Protein AF-A0A257T8E9-F1 (afdb_monomer_lite)

Radius of gyration: 30.23 Å; chains: 1; bounding box: 115×58×71 Å

pLDDT: mean 80.55, std 15.53, range [35.16, 98.25]

Secondary structure (DSSP, 8-state):
-----------PPPP------HHHHHHHHHHHHHHHHHHHHHHHHHHHHTSTT-EEEETTTEEEEES--HHHHHIIIIIS---EEEE--SS-PBPPPSSS--SS--S-BHHHHHHHTTPEEEE----S-SS-PPPPHHHHHHHHHHHH-GGGPSEEEEETTSSSHHHHHHHTT-TT------PPPPPSS--EEEEEEEEEE-TTS-EEEEEEEEEEEEEETTTEEEEEEEEEEEE---EEETTTTEEEET-EEEEEEEEEEEEEEETTEEEEEEEEEEEEEE-S-S---B-TTT-SBS--

Sequence (300 aa):
MTTVQTDISTTSRPTAAARWPRRRFIQRACLLAVAVAAAYAGWWAFWHHHAKRFQEVRKGVFYRVAQPSEIGFRYLIDDVGVKTVLSVQLYDFRLHRGLVSFGPPDGCRESEYVEQLGARPVQWPMGVEKSWPWLTPWQFEQFFRLMDDPDNWPVAVHCQGGRHRTGTLYGANALGGAIKYVANAPNLDDFGALGDFGVSSTDHAGTNDNADAMINIPLVPGKIAIRADGIQAFQSSFGQNTLLGTKDQGSARTLAGRIQVLAQINPDLSVNLTAFSQNIHGNGLNVDFRNIATGQPVFG

Foldseek 3Di:
DDDDDDDDDDDDDDDPDPDDPVVVVVVVVVVVVVVVVVVVVVVVLCCVAAFPPWDPPDQFAEIFTADGALVNLCCCCVVSVQQEEEEQAQDQAAHADDSDHDDHRDHDTPQVSNVVSNHHYHYDHFDPDPAAGAHDPVRLVVLCVCRVDSVNTPYYYYYNNSPHPVLNSVQVVPPVGDDDDDDDAAQQADWDKDKDKDWDADPPWGIKIKIKIKIKANPHRPFKIKIKIKMWIWDWADDADPPVRRPGAFTKIKIKMKMKMWGDPDPVDIDIDIDMDMDMDHHHDPDFDADPVPRHTPGD

Structure (mmCIF, N/CA/C/O backbone):
data_AF-A0A257T8E9-F1
#
_entry.id   AF-A0A257T8E9-F1
#
loop_
_atom_site.group_PDB
_atom_site.id
_atom_site.type_symbol
_atom_site.label_atom_id
_atom_site.label_alt_id
_atom_site.label_comp_id
_atom_site.label_asym_id
_atom_site.label_entity_id
_atom_site.label_seq_id
_atom_site.pdbx_PDB_ins_code
_atom_site.Cartn_x
_atom_site.Cartn_y
_atom_site.Cartn_z
_atom_site.occupancy
_atom_site.B_iso_or_equiv
_atom_site.auth_seq_id
_atom_site.auth_comp_id
_atom_site.auth_asym_id
_atom_site.auth_atom_id
_atom_site.pdbx_PDB_model_num
ATOM 1 N N . MET A 1 1 ? -76.368 39.850 -40.083 1.00 39.94 1 MET A N 1
ATOM 2 C CA . MET A 1 1 ? -75.043 39.234 -40.301 1.00 39.94 1 MET A CA 1
ATOM 3 C C . MET A 1 1 ? -74.133 39.761 -39.214 1.00 39.94 1 MET A C 1
ATOM 5 O O . MET A 1 1 ? -73.904 40.959 -39.148 1.00 39.94 1 MET A O 1
ATOM 9 N N . THR A 1 2 ? -73.775 38.873 -38.298 1.00 35.16 2 THR A N 1
ATOM 10 C CA . THR A 1 2 ? -73.215 39.156 -36.975 1.00 35.16 2 THR A CA 1
ATOM 11 C C . THR A 1 2 ? -71.772 38.671 -36.988 1.00 35.16 2 THR A C 1
ATOM 13 O O . THR A 1 2 ? -71.541 37.499 -37.277 1.00 35.16 2 THR A O 1
ATOM 16 N N . THR A 1 3 ? -70.810 39.551 -36.718 1.00 37.09 3 THR A N 1
ATOM 17 C CA . THR A 1 3 ? -69.388 39.187 -36.662 1.00 37.09 3 THR A CA 1
ATOM 18 C C . THR A 1 3 ? -69.003 38.954 -35.207 1.00 37.09 3 THR A C 1
ATOM 20 O O . THR A 1 3 ? -69.088 39.858 -34.380 1.00 37.09 3 THR A O 1
ATOM 23 N N . VAL A 1 4 ? -68.633 37.713 -34.903 1.00 37.78 4 VAL A N 1
ATOM 24 C CA . VAL A 1 4 ? -68.155 37.248 -33.598 1.00 37.78 4 VAL A CA 1
ATOM 25 C C . VAL A 1 4 ? -66.722 37.739 -33.398 1.00 37.78 4 VAL A C 1
ATOM 27 O O . VAL A 1 4 ? -65.858 37.455 -34.224 1.00 37.78 4 VAL A O 1
ATOM 30 N N . GLN A 1 5 ? -66.469 38.455 -32.303 1.00 39.97 5 GLN A N 1
ATOM 31 C CA . GLN A 1 5 ? -65.129 38.847 -31.871 1.00 39.97 5 GLN A CA 1
ATOM 32 C C . GLN A 1 5 ? -64.806 38.073 -30.589 1.00 39.97 5 GLN A C 1
ATOM 34 O O . GLN A 1 5 ? -65.513 38.173 -29.590 1.00 39.97 5 GLN A O 1
ATOM 39 N N . THR A 1 6 ? -63.793 37.217 -30.676 1.00 40.44 6 THR A N 1
ATOM 40 C CA . THR A 1 6 ? -63.346 36.294 -29.630 1.00 40.44 6 THR A CA 1
ATOM 41 C C . THR A 1 6 ? -62.556 37.010 -28.541 1.00 40.44 6 THR A C 1
ATOM 43 O O . THR A 1 6 ? -61.608 37.739 -28.832 1.00 40.44 6 THR A O 1
ATOM 46 N N . ASP A 1 7 ? -62.945 36.737 -27.301 1.00 42.16 7 ASP A N 1
ATOM 47 C CA . ASP A 1 7 ? -62.319 37.161 -26.052 1.00 42.16 7 ASP A CA 1
ATOM 48 C C . ASP A 1 7 ? -60.966 36.444 -25.861 1.00 42.16 7 ASP A C 1
ATOM 50 O O . ASP A 1 7 ? -60.894 35.217 -25.974 1.00 42.16 7 ASP A O 1
ATOM 54 N N . ILE A 1 8 ? -59.883 37.191 -25.611 1.00 43.47 8 ILE A N 1
ATOM 55 C CA . ILE A 1 8 ? -58.549 36.628 -25.341 1.00 43.47 8 ILE A CA 1
ATOM 56 C C . ILE A 1 8 ? -58.194 36.873 -23.876 1.00 43.47 8 ILE A C 1
ATOM 58 O O . ILE A 1 8 ? -57.972 37.993 -23.422 1.00 43.47 8 ILE A O 1
ATOM 62 N N . SER A 1 9 ? -58.115 35.748 -23.176 1.00 40.78 9 SER A N 1
ATOM 63 C CA . SER A 1 9 ? -57.717 35.540 -21.793 1.00 40.78 9 SER A CA 1
ATOM 64 C C . SER A 1 9 ? -56.412 36.228 -21.377 1.00 40.78 9 SER A C 1
ATOM 66 O O . SER A 1 9 ? -55.390 36.177 -22.062 1.00 40.78 9 SER A O 1
ATOM 68 N N . THR A 1 10 ? -56.456 36.751 -20.157 1.00 46.91 10 THR A N 1
ATOM 69 C CA . THR A 1 10 ? -55.373 37.195 -19.277 1.00 46.91 10 THR A CA 1
ATOM 70 C C . THR A 1 10 ? -54.155 36.257 -19.238 1.00 46.91 10 THR A C 1
ATOM 72 O O . THR A 1 10 ? -54.177 35.191 -18.628 1.00 46.91 10 THR A O 1
ATOM 75 N N . THR A 1 11 ? -53.024 36.696 -19.795 1.00 42.44 11 THR A N 1
ATOM 76 C CA . THR A 1 11 ? -51.709 36.077 -19.554 1.00 42.44 11 THR A CA 1
ATOM 77 C C . THR A 1 11 ? -51.055 36.656 -18.296 1.00 42.44 11 THR A C 1
ATOM 79 O O . THR A 1 11 ? -50.604 37.804 -18.284 1.00 42.44 11 THR A O 1
ATOM 82 N N . SER A 1 12 ? -50.970 35.850 -17.237 1.00 46.03 12 SER A N 1
ATOM 83 C CA . SER A 1 12 ? -50.146 36.100 -16.049 1.00 46.03 12 SER A CA 1
ATOM 84 C C . SER A 1 12 ? -48.650 36.082 -16.399 1.00 46.03 12 SER A C 1
ATOM 86 O O . SER A 1 12 ? -48.168 35.124 -17.004 1.00 46.03 12 SER A O 1
ATOM 88 N N . ARG A 1 13 ? -47.894 37.112 -15.991 1.00 43.28 13 ARG A N 1
ATOM 89 C CA . ARG A 1 13 ? -46.422 37.136 -16.103 1.00 43.28 13 ARG A CA 1
ATOM 90 C C . ARG A 1 13 ? -45.797 36.051 -15.208 1.00 43.28 13 ARG A C 1
ATOM 92 O O . ARG A 1 13 ? -46.221 35.932 -14.059 1.00 43.28 13 ARG A O 1
ATOM 99 N N . PRO A 1 14 ? -44.761 35.319 -15.659 1.00 45.84 14 PRO A N 1
ATOM 100 C CA . PRO A 1 14 ? -44.021 34.420 -14.784 1.00 45.84 14 PRO A CA 1
ATOM 101 C C . PRO A 1 14 ? -43.227 35.230 -13.749 1.00 45.84 14 PRO A C 1
ATOM 103 O O . PRO A 1 14 ? -42.561 36.217 -14.073 1.00 45.84 14 PRO A O 1
ATOM 106 N N . THR A 1 15 ? -43.316 34.818 -12.487 1.00 52.03 15 THR A N 1
ATOM 107 C CA . THR A 1 15 ? -42.538 35.351 -11.368 1.00 52.03 15 THR A CA 1
ATOM 108 C C . THR A 1 15 ? -41.047 35.097 -11.598 1.00 52.03 15 THR A C 1
ATOM 110 O O . THR A 1 15 ? -40.627 33.999 -11.958 1.00 52.03 15 THR A O 1
ATOM 113 N N . ALA A 1 16 ? -40.227 36.134 -11.413 1.00 50.47 16 ALA A N 1
ATOM 114 C CA . ALA A 1 16 ? -38.780 36.047 -11.562 1.00 50.47 16 ALA A CA 1
ATOM 115 C C . ALA A 1 16 ? -38.210 35.003 -10.586 1.00 50.47 16 ALA A C 1
ATOM 117 O O . ALA A 1 16 ? -38.272 35.184 -9.370 1.00 50.47 16 ALA A O 1
ATOM 118 N N . ALA A 1 17 ? -37.647 33.916 -11.121 1.00 54.88 17 ALA A N 1
ATOM 119 C CA . ALA A 1 17 ? -36.934 32.917 -10.337 1.00 54.88 17 ALA A CA 1
ATOM 120 C C . ALA A 1 17 ? -35.826 33.602 -9.519 1.00 54.88 17 ALA A C 1
ATOM 122 O O . ALA A 1 17 ? -34.974 34.309 -10.069 1.00 54.88 17 ALA A O 1
ATOM 123 N N . ALA A 1 18 ? -35.858 33.416 -8.198 1.00 54.72 18 ALA A N 1
ATOM 124 C CA . ALA A 1 18 ? -34.904 33.999 -7.268 1.00 54.72 18 ALA A CA 1
ATOM 125 C C . ALA A 1 18 ? -33.472 33.591 -7.653 1.00 54.72 18 ALA A C 1
ATOM 127 O O . ALA A 1 18 ? -33.045 32.457 -7.439 1.00 54.72 18 ALA A O 1
ATOM 128 N N . ARG A 1 19 ? -32.715 34.526 -8.239 1.00 56.94 19 ARG A N 1
ATOM 129 C CA . ARG A 1 19 ? -31.290 34.352 -8.535 1.00 56.94 19 ARG A CA 1
ATOM 130 C C . ARG A 1 19 ? -30.543 34.128 -7.220 1.00 56.94 19 ARG A C 1
ATOM 132 O O . ARG A 1 19 ? -30.292 35.074 -6.476 1.00 56.94 19 ARG A O 1
ATOM 139 N N . TRP A 1 20 ? -30.168 32.881 -6.939 1.00 56.53 20 TRP A N 1
ATOM 140 C CA . TRP A 1 20 ? -29.260 32.560 -5.841 1.00 56.53 20 TRP A CA 1
ATOM 141 C C . TRP A 1 20 ? -27.985 33.414 -5.948 1.00 56.53 20 TRP A C 1
ATOM 143 O O . TRP A 1 20 ? -27.393 33.498 -7.030 1.00 56.53 20 TRP A O 1
ATOM 153 N N . PRO A 1 21 ? -27.536 34.067 -4.858 1.00 61.22 21 PRO A N 1
ATOM 154 C CA . PRO A 1 21 ? -26.392 34.964 -4.906 1.00 61.22 21 PRO A CA 1
ATOM 155 C C . PRO A 1 21 ? -25.109 34.144 -5.090 1.00 61.22 21 PRO A C 1
ATOM 157 O O . PRO A 1 21 ? -24.472 33.732 -4.119 1.00 61.22 21 PRO A O 1
ATOM 160 N N . ARG A 1 22 ? -24.717 33.931 -6.356 1.00 68.31 22 ARG A N 1
ATOM 161 C CA . ARG A 1 22 ? -23.520 33.188 -6.807 1.00 68.31 22 ARG A CA 1
ATOM 162 C C . ARG A 1 22 ? -22.265 33.492 -5.981 1.00 68.31 22 ARG A C 1
ATOM 164 O O . ARG A 1 22 ? -21.483 32.593 -5.706 1.00 68.31 22 ARG A O 1
ATOM 171 N N . ARG A 1 23 ? -22.104 34.735 -5.515 1.00 72.31 23 ARG A N 1
ATOM 172 C CA . ARG A 1 23 ? -20.967 35.173 -4.690 1.00 72.31 23 ARG A CA 1
ATOM 173 C C . ARG A 1 23 ? -20.892 34.475 -3.325 1.00 72.31 23 ARG A C 1
ATOM 175 O O . ARG A 1 23 ? -19.805 34.087 -2.917 1.00 72.31 23 ARG A O 1
ATOM 182 N N . ARG A 1 24 ? -22.027 34.264 -2.644 1.00 76.81 24 ARG A N 1
ATOM 183 C CA . ARG A 1 24 ? -22.070 33.557 -1.347 1.00 76.81 24 ARG A CA 1
ATOM 184 C C . ARG A 1 24 ? -21.818 32.059 -1.513 1.00 76.81 24 ARG A C 1
ATOM 186 O O . ARG A 1 24 ? -21.196 31.451 -0.651 1.00 76.81 24 ARG A O 1
ATOM 193 N N . PHE A 1 25 ? -22.273 31.482 -2.626 1.00 78.56 25 PHE A N 1
ATOM 194 C CA . PHE A 1 25 ? -22.000 30.087 -2.969 1.00 78.56 25 PHE A CA 1
ATOM 195 C C . PHE A 1 25 ? -20.509 29.859 -3.250 1.00 78.56 25 PHE A C 1
ATOM 197 O O . PHE A 1 25 ? -19.913 28.977 -2.645 1.00 78.56 25 PHE A O 1
ATOM 204 N N . ILE A 1 26 ? -19.886 30.714 -4.071 1.00 82.69 26 ILE A N 1
ATOM 205 C CA . ILE A 1 26 ? -18.444 30.648 -4.366 1.00 82.69 26 ILE A CA 1
ATOM 206 C C . ILE A 1 26 ? -17.617 30.816 -3.085 1.00 82.69 26 ILE A C 1
ATOM 208 O O . ILE A 1 26 ? -16.707 30.036 -2.844 1.00 82.69 26 ILE A O 1
ATOM 212 N N . GLN A 1 27 ? -17.963 31.774 -2.218 1.00 83.19 27 GLN A N 1
ATOM 213 C CA . GLN A 1 27 ? -17.272 31.957 -0.935 1.00 83.19 27 GLN A CA 1
ATOM 214 C C . GLN A 1 27 ? -17.358 30.715 -0.040 1.00 83.19 27 GLN A C 1
ATOM 216 O O . GLN A 1 27 ? -16.347 30.292 0.513 1.00 83.19 27 GLN A O 1
ATOM 221 N N . ARG A 1 28 ? -18.543 30.102 0.081 1.00 87.12 28 ARG A N 1
ATOM 222 C CA . ARG A 1 28 ? -18.728 28.868 0.861 1.00 87.12 28 ARG A CA 1
ATOM 223 C C . ARG A 1 28 ? -17.978 27.683 0.253 1.00 87.12 28 ARG A C 1
ATOM 225 O O . ARG A 1 28 ? -17.375 26.922 0.998 1.00 87.12 28 ARG A O 1
ATOM 232 N N . ALA A 1 29 ? -17.969 27.558 -1.073 1.00 86.88 29 ALA A N 1
ATOM 233 C CA . ALA A 1 29 ? -17.218 26.521 -1.776 1.00 86.88 29 ALA A CA 1
ATOM 234 C C . ALA A 1 29 ? -15.701 26.682 -1.578 1.00 86.88 29 ALA A C 1
ATOM 236 O O . ALA A 1 29 ? -15.023 25.703 -1.284 1.00 86.88 29 ALA A O 1
ATOM 237 N N . CYS A 1 30 ? -15.175 27.910 -1.646 1.00 90.31 30 CYS A N 1
ATOM 238 C CA . CYS A 1 30 ? -13.767 28.183 -1.351 1.00 90.31 30 CYS A CA 1
ATOM 239 C C . CYS A 1 30 ? -13.414 27.867 0.108 1.00 90.31 30 CYS A C 1
ATOM 241 O O . CYS A 1 30 ? -12.383 27.253 0.360 1.00 90.31 30 CYS A O 1
ATOM 243 N N . LEU A 1 31 ? -14.266 28.243 1.068 1.00 92.44 31 LEU A N 1
ATOM 244 C CA . LEU A 1 31 ? -14.047 27.920 2.483 1.00 92.44 31 LEU A CA 1
ATOM 245 C C . LEU A 1 31 ? -14.050 26.407 2.729 1.00 92.44 31 LEU A C 1
ATOM 247 O O . LEU A 1 31 ? -13.192 25.910 3.455 1.00 92.44 31 LEU A O 1
ATOM 251 N N . LEU A 1 32 ? -14.965 25.672 2.092 1.00 92.31 32 LEU A N 1
ATOM 252 C CA . LEU A 1 32 ? -14.995 24.213 2.161 1.00 92.31 32 LEU A CA 1
ATOM 253 C C . LEU A 1 32 ? -13.730 23.599 1.547 1.00 92.31 32 LEU A C 1
ATOM 255 O O . LEU A 1 32 ? -13.127 22.725 2.159 1.00 92.31 32 LEU A O 1
ATOM 259 N N . ALA A 1 33 ? -13.290 24.083 0.383 1.00 91.12 33 ALA A N 1
ATOM 260 C CA . ALA A 1 33 ? -12.068 23.608 -0.261 1.00 91.12 33 ALA A CA 1
ATOM 261 C C . ALA A 1 33 ? -10.825 23.845 0.614 1.00 91.12 33 ALA A C 1
ATOM 263 O O . ALA A 1 33 ? -9.996 22.949 0.753 1.00 91.12 33 ALA A O 1
ATOM 264 N N . VAL A 1 34 ? -10.723 25.012 1.260 1.00 93.38 34 VAL A N 1
ATOM 265 C CA . VAL A 1 34 ? -9.642 25.316 2.213 1.00 93.38 34 VAL A CA 1
ATOM 266 C C . VAL A 1 34 ? -9.712 24.404 3.438 1.00 93.38 34 VAL A C 1
ATOM 268 O O . VAL A 1 34 ? -8.682 23.886 3.859 1.00 93.38 34 VAL A O 1
ATOM 271 N N . ALA A 1 35 ? -10.903 24.160 3.990 1.00 92.31 35 ALA A N 1
ATOM 272 C CA . ALA A 1 35 ? -11.075 23.260 5.129 1.00 92.31 35 ALA A CA 1
ATOM 273 C C . ALA A 1 35 ? -10.679 21.813 4.786 1.00 92.31 35 ALA A C 1
ATOM 275 O O . ALA A 1 35 ? -9.964 21.175 5.555 1.00 92.31 35 ALA A O 1
ATOM 276 N N . VAL A 1 36 ? -11.079 21.316 3.611 1.00 92.69 36 VAL A N 1
ATOM 277 C CA . VAL A 1 36 ? -10.693 19.985 3.114 1.00 92.69 36 VAL A CA 1
ATOM 278 C C . VAL A 1 36 ? -9.185 19.906 2.884 1.00 92.69 36 VAL A C 1
ATOM 280 O O . VAL A 1 36 ? -8.556 18.941 3.310 1.00 92.69 36 VAL A O 1
ATOM 283 N N . ALA A 1 37 ? -8.582 20.928 2.272 1.00 90.81 37 ALA A N 1
ATOM 284 C CA . ALA A 1 37 ? -7.138 20.980 2.060 1.00 90.81 37 ALA A CA 1
ATOM 285 C C . ALA A 1 37 ? -6.363 21.011 3.388 1.00 90.81 37 ALA A C 1
ATOM 287 O O . ALA A 1 37 ? -5.368 20.305 3.527 1.00 90.81 37 ALA A O 1
ATOM 288 N N . ALA A 1 38 ? -6.835 21.772 4.379 1.00 90.44 38 ALA A N 1
ATOM 289 C CA . ALA A 1 38 ? -6.237 21.823 5.711 1.00 90.44 38 ALA A CA 1
ATOM 290 C C . ALA A 1 38 ? -6.370 20.483 6.453 1.00 90.44 38 ALA A C 1
ATOM 292 O O . ALA A 1 38 ? -5.399 20.015 7.046 1.00 90.44 38 ALA A O 1
ATOM 293 N N . ALA A 1 39 ? -7.535 19.831 6.375 1.00 90.06 39 ALA A N 1
ATOM 294 C CA . ALA A 1 39 ? -7.750 18.505 6.949 1.00 90.06 39 ALA A CA 1
ATOM 295 C C . ALA A 1 39 ? -6.845 17.453 6.291 1.00 90.06 39 ALA A C 1
ATOM 297 O O . ALA A 1 39 ? -6.197 16.674 6.988 1.00 90.06 39 ALA A O 1
ATOM 298 N N . TYR A 1 40 ? -6.736 17.474 4.960 1.00 89.56 40 TYR A N 1
ATOM 299 C CA . TYR A 1 40 ? -5.832 16.597 4.221 1.00 89.56 40 TYR A CA 1
ATOM 300 C C . TYR A 1 40 ? -4.364 16.866 4.568 1.00 89.56 40 TYR A C 1
ATOM 302 O O . TYR A 1 40 ? -3.607 15.922 4.768 1.00 89.56 40 TYR A O 1
ATOM 310 N N . ALA A 1 41 ? -3.959 18.132 4.703 1.00 87.31 41 ALA A N 1
ATOM 311 C CA . ALA A 1 41 ? -2.605 18.497 5.109 1.00 87.31 41 ALA A CA 1
ATOM 312 C C . ALA A 1 41 ? -2.286 18.026 6.536 1.00 87.31 41 ALA A C 1
ATOM 314 O O . ALA A 1 41 ? -1.200 17.501 6.767 1.00 87.31 41 ALA A O 1
ATOM 315 N N . GLY A 1 42 ? -3.229 18.155 7.475 1.00 85.56 42 GLY A N 1
ATOM 316 C CA . GLY A 1 42 ? -3.089 17.646 8.842 1.00 85.56 42 GLY A CA 1
ATOM 317 C C . GLY A 1 42 ? -2.991 16.120 8.887 1.00 85.56 42 GLY A C 1
ATOM 318 O O . GLY A 1 42 ? -2.080 15.578 9.511 1.00 85.56 42 GLY A O 1
ATOM 319 N N . TRP A 1 43 ? -3.870 15.429 8.155 1.00 87.88 43 TRP A N 1
ATOM 320 C CA . TRP A 1 43 ? -3.820 13.976 7.979 1.00 87.88 43 TRP A CA 1
ATOM 321 C C . TRP A 1 43 ? -2.474 13.544 7.385 1.00 87.88 43 TRP A C 1
ATOM 323 O O . TRP A 1 43 ? -1.779 12.701 7.947 1.00 87.88 43 TRP A O 1
ATOM 333 N N . TRP A 1 44 ? -2.050 14.179 6.293 1.00 86.75 44 TRP A N 1
ATOM 334 C CA . TRP A 1 44 ? -0.777 13.901 5.637 1.00 86.75 44 TRP A CA 1
ATOM 335 C C . TRP A 1 44 ? 0.414 14.148 6.569 1.00 86.75 44 TRP A C 1
ATOM 337 O O . TRP A 1 44 ? 1.304 13.303 6.658 1.00 86.75 44 TRP A O 1
ATOM 347 N N . ALA A 1 45 ? 0.421 15.262 7.305 1.00 83.81 45 ALA A N 1
ATOM 348 C CA . ALA A 1 45 ? 1.479 15.595 8.252 1.00 83.81 45 ALA A CA 1
ATOM 349 C C . ALA A 1 45 ? 1.586 14.533 9.350 1.00 83.81 45 ALA A C 1
ATOM 351 O O . ALA A 1 45 ? 2.687 14.040 9.603 1.00 83.81 45 ALA A O 1
ATOM 352 N N . PHE A 1 46 ? 0.452 14.108 9.916 1.00 85.50 46 PHE A N 1
ATOM 353 C CA . PHE A 1 46 ? 0.401 13.049 10.920 1.00 85.50 46 PHE A CA 1
ATOM 354 C C . PHE A 1 46 ? 1.008 11.740 10.409 1.00 85.50 46 PHE A C 1
ATOM 356 O O . PHE A 1 46 ? 1.938 11.203 11.016 1.00 85.50 46 PHE A O 1
ATOM 363 N N . TRP A 1 47 ? 0.557 11.249 9.253 1.00 83.88 47 TRP A N 1
ATOM 364 C CA . TRP A 1 47 ? 1.086 10.005 8.688 1.00 83.88 47 TRP A CA 1
ATOM 365 C C . TRP A 1 47 ? 2.529 10.129 8.221 1.00 83.88 47 TRP A C 1
ATOM 367 O O . TRP A 1 47 ? 3.230 9.127 8.146 1.00 83.88 47 TRP A O 1
ATOM 377 N N . HIS A 1 48 ? 3.006 11.330 7.901 1.00 82.19 48 HIS A N 1
ATOM 378 C CA . HIS A 1 48 ? 4.384 11.522 7.471 1.00 82.19 48 HIS A CA 1
ATOM 379 C C . HIS A 1 48 ? 5.366 11.679 8.644 1.00 82.19 48 HIS A C 1
ATOM 381 O O . HIS A 1 48 ? 6.519 11.257 8.514 1.00 82.19 48 HIS A O 1
ATOM 387 N N . HIS A 1 49 ? 4.917 12.253 9.767 1.00 80.56 49 HIS A N 1
ATOM 388 C CA . HIS A 1 49 ? 5.770 12.635 10.902 1.00 80.56 49 HIS A CA 1
ATOM 389 C C . HIS A 1 49 ? 5.592 11.737 12.131 1.00 80.56 49 HIS A C 1
ATOM 391 O O . HIS A 1 49 ? 6.579 11.438 12.795 1.00 80.56 49 HIS A O 1
ATOM 397 N N . HIS A 1 50 ? 4.372 11.278 12.422 1.00 83.62 50 HIS A N 1
ATOM 398 C CA . HIS A 1 50 ? 4.057 10.555 13.659 1.00 83.62 50 HIS A CA 1
ATOM 399 C C . HIS A 1 50 ? 3.900 9.047 13.450 1.00 83.62 50 HIS A C 1
ATOM 401 O O . HIS A 1 50 ? 4.425 8.269 14.240 1.00 83.62 50 HIS A O 1
ATOM 407 N N . ALA A 1 51 ? 3.240 8.627 12.367 1.00 83.06 51 ALA A N 1
ATOM 408 C CA . ALA A 1 51 ? 2.974 7.218 12.055 1.00 83.06 51 ALA A CA 1
ATOM 409 C C . ALA A 1 51 ? 3.485 6.839 10.654 1.00 83.06 51 ALA A C 1
ATOM 411 O O . ALA A 1 51 ? 2.767 6.308 9.800 1.00 83.06 51 ALA A O 1
ATOM 412 N N . LYS A 1 52 ? 4.761 7.145 10.393 1.00 83.56 52 LYS A N 1
ATOM 413 C CA . LYS A 1 52 ? 5.364 6.985 9.067 1.00 83.56 52 LYS A CA 1
ATOM 414 C C . LYS A 1 52 ? 5.299 5.542 8.585 1.00 83.56 52 LYS A C 1
ATOM 416 O O . LYS A 1 52 ? 5.814 4.639 9.230 1.00 83.56 52 LYS A O 1
ATOM 421 N N . ARG A 1 53 ? 4.728 5.334 7.393 1.00 83.00 53 ARG A N 1
ATOM 422 C CA . ARG A 1 53 ? 4.594 4.007 6.750 1.00 83.00 53 ARG A CA 1
ATOM 423 C C . ARG A 1 53 ? 3.864 2.989 7.630 1.00 83.00 53 ARG A C 1
ATOM 425 O O . ARG A 1 53 ? 4.214 1.811 7.608 1.00 83.00 53 ARG A O 1
ATOM 432 N N . PHE A 1 54 ? 2.872 3.444 8.385 1.00 87.19 54 PHE A N 1
ATOM 433 C CA . PHE A 1 54 ? 1.951 2.541 9.049 1.00 87.19 54 PHE A CA 1
ATOM 434 C C . PHE A 1 54 ? 1.247 1.651 8.016 1.00 87.19 54 PHE A C 1
ATOM 436 O O . PHE A 1 54 ? 0.717 2.133 7.015 1.00 87.19 54 PHE A O 1
ATOM 443 N N . GLN A 1 55 ? 1.304 0.344 8.233 1.00 83.62 55 GLN A N 1
ATOM 444 C CA . GLN A 1 55 ? 0.720 -0.672 7.376 1.00 83.62 55 GLN A CA 1
ATOM 445 C C . GLN A 1 55 ? 0.054 -1.733 8.240 1.00 83.62 55 GLN A C 1
ATOM 447 O O . GLN A 1 55 ? 0.690 -2.378 9.076 1.00 83.62 55 GLN A O 1
ATOM 452 N N . GLU A 1 56 ? -1.223 -1.958 7.973 1.00 84.38 56 GLU A N 1
ATOM 453 C CA . GLU A 1 56 ? -1.964 -3.084 8.510 1.00 84.38 56 GLU A CA 1
ATOM 454 C C . GLU A 1 56 ? -1.623 -4.338 7.699 1.00 84.38 56 GLU A C 1
ATOM 456 O O . GLU A 1 56 ? -1.922 -4.450 6.505 1.00 84.38 56 GLU A O 1
ATOM 461 N N . VAL A 1 57 ? -0.928 -5.288 8.330 1.00 78.94 57 VAL A N 1
ATOM 462 C CA . VAL A 1 57 ? -0.630 -6.563 7.677 1.00 78.94 57 VAL A CA 1
ATOM 463 C C . VAL A 1 57 ? -1.838 -7.481 7.782 1.00 78.94 57 VAL A C 1
ATOM 465 O O . VAL A 1 57 ? -2.253 -8.028 6.758 1.00 78.94 57 VAL A O 1
ATOM 468 N N . ARG A 1 58 ? -2.389 -7.594 8.997 1.00 79.44 58 ARG A N 1
ATOM 469 C CA . ARG A 1 58 ? -3.642 -8.278 9.323 1.00 79.44 58 ARG A CA 1
ATOM 470 C C . ARG A 1 58 ? -4.336 -7.521 10.455 1.00 79.44 58 ARG A C 1
ATOM 472 O O . ARG A 1 58 ? -3.754 -7.396 11.537 1.00 79.44 58 ARG A O 1
ATOM 479 N N . LYS A 1 59 ? -5.565 -7.058 10.208 1.00 83.62 59 LYS A N 1
ATOM 480 C CA . LYS A 1 59 ? -6.381 -6.329 11.187 1.00 83.62 59 LYS A CA 1
ATOM 481 C C . LYS A 1 59 ? -6.428 -7.047 12.527 1.00 83.62 59 LYS A C 1
ATOM 483 O O . LYS A 1 59 ? -6.697 -8.245 12.563 1.00 83.62 59 LYS A O 1
ATOM 488 N N . GLY A 1 60 ? -6.158 -6.319 13.608 1.00 85.00 60 GLY A N 1
ATOM 489 C CA . GLY A 1 60 ? -6.224 -6.838 14.977 1.00 85.00 60 GLY A CA 1
ATOM 490 C C . GLY A 1 60 ? -5.141 -7.856 15.348 1.00 85.00 60 GLY A C 1
ATOM 491 O O . GLY A 1 60 ? -5.179 -8.388 16.449 1.00 85.00 60 GLY A O 1
ATOM 492 N N . VAL A 1 61 ? -4.176 -8.130 14.463 1.00 85.75 61 VAL A N 1
ATOM 493 C CA . VAL A 1 61 ? -3.130 -9.136 14.706 1.00 85.75 61 VAL A CA 1
ATOM 494 C C . VAL A 1 61 ? -1.743 -8.542 14.532 1.00 85.75 61 VAL A C 1
ATOM 496 O O . VAL A 1 61 ? -0.928 -8.614 15.448 1.00 85.75 61 VAL A O 1
ATOM 499 N N . PHE A 1 62 ? -1.460 -7.948 13.370 1.00 87.31 62 PHE A N 1
ATOM 500 C CA . PHE A 1 62 ? -0.098 -7.563 13.013 1.00 87.31 62 PHE A CA 1
ATOM 501 C C . PHE A 1 62 ? -0.044 -6.255 12.226 1.00 87.31 62 PHE A C 1
ATOM 503 O O . PHE A 1 62 ? -0.647 -6.122 11.154 1.00 87.31 62 PHE A O 1
ATOM 510 N N . TYR A 1 63 ? 0.751 -5.319 12.737 1.00 89.81 63 TYR A N 1
ATOM 511 C CA . TYR A 1 63 ? 0.975 -3.996 12.171 1.00 89.81 63 TYR A CA 1
ATOM 512 C C . TYR A 1 63 ? 2.466 -3.732 11.963 1.00 89.81 63 TYR A C 1
ATOM 514 O O . TYR A 1 63 ? 3.334 -4.268 12.654 1.00 89.81 63 TYR A O 1
ATOM 522 N N . ARG A 1 64 ? 2.774 -2.871 10.996 1.00 89.69 64 ARG A N 1
ATOM 523 C CA . ARG A 1 64 ? 4.134 -2.421 10.695 1.00 89.69 64 ARG A CA 1
ATOM 524 C C . ARG A 1 64 ? 4.174 -0.912 10.624 1.00 89.69 64 ARG A C 1
ATOM 526 O O . ARG A 1 64 ? 3.261 -0.305 10.080 1.00 89.69 64 ARG A O 1
ATOM 533 N N . VAL A 1 65 ? 5.248 -0.309 11.111 1.00 88.44 65 VAL A N 1
ATOM 534 C CA . VAL A 1 65 ? 5.423 1.146 11.065 1.00 88.44 65 VAL A CA 1
ATOM 535 C C . VAL A 1 65 ? 6.914 1.496 11.037 1.00 88.44 65 VAL A C 1
ATOM 537 O O . VAL A 1 65 ? 7.771 0.674 11.364 1.00 88.44 65 VAL A O 1
ATOM 540 N N . ALA A 1 66 ? 7.272 2.680 10.546 1.00 86.75 66 ALA A N 1
ATOM 541 C CA . ALA A 1 66 ? 8.593 3.257 10.799 1.00 86.75 66 ALA A CA 1
ATOM 542 C C . ALA A 1 66 ? 8.652 3.807 12.231 1.00 86.75 66 ALA A C 1
ATOM 544 O O . ALA A 1 66 ? 7.670 3.688 12.948 1.00 86.75 66 ALA A O 1
ATOM 545 N N . GLN A 1 67 ? 9.776 4.397 12.651 1.00 88.06 67 GLN A N 1
ATOM 546 C CA . GLN A 1 67 ? 9.917 4.935 14.007 1.00 88.06 67 GLN A CA 1
ATOM 547 C C . GLN A 1 67 ? 8.757 5.887 14.343 1.00 88.06 67 GLN A C 1
ATOM 549 O O . GLN A 1 67 ? 8.687 6.959 13.731 1.00 88.06 67 GLN A O 1
ATOM 554 N N . PRO A 1 68 ? 7.854 5.512 15.267 1.00 88.31 68 PRO A N 1
ATOM 555 C CA . PRO A 1 68 ? 6.784 6.396 15.689 1.00 88.31 68 PRO A CA 1
ATOM 556 C C . PRO A 1 68 ? 7.336 7.495 16.597 1.00 88.31 68 PRO A C 1
ATOM 558 O O . PRO A 1 68 ? 8.324 7.302 17.308 1.00 88.31 68 PRO A O 1
ATOM 561 N N . SER A 1 69 ? 6.693 8.658 16.585 1.00 88.31 69 SER A N 1
ATOM 562 C CA . SER A 1 69 ? 6.885 9.651 17.647 1.00 88.31 69 SER A CA 1
ATOM 563 C C . SER A 1 69 ? 6.051 9.273 18.878 1.00 88.31 69 SER A C 1
ATOM 565 O O . SER A 1 69 ? 5.229 8.364 18.805 1.00 88.31 69 SER A O 1
ATOM 567 N N . GLU A 1 70 ? 6.154 10.032 19.973 1.00 87.31 70 GLU A N 1
ATOM 568 C CA . GLU A 1 70 ? 5.276 9.866 21.148 1.00 87.31 70 GLU A CA 1
ATOM 569 C C . GLU A 1 70 ? 3.783 9.840 20.753 1.00 87.31 70 GLU A C 1
ATOM 571 O O . GLU A 1 70 ? 3.045 8.918 21.087 1.00 87.31 70 GLU A O 1
ATOM 576 N N . ILE A 1 71 ? 3.351 10.796 19.922 1.00 87.06 71 ILE A N 1
ATOM 577 C CA . ILE A 1 71 ? 1.980 10.840 19.380 1.00 87.06 71 ILE A CA 1
ATOM 578 C C . ILE A 1 71 ? 1.642 9.582 18.559 1.00 87.06 71 ILE A C 1
ATOM 580 O O . ILE A 1 71 ? 0.533 9.062 18.650 1.00 87.06 71 ILE A O 1
ATOM 584 N N . GLY A 1 72 ? 2.592 9.079 17.767 1.00 87.00 72 GLY A N 1
ATOM 585 C CA . GLY A 1 72 ? 2.407 7.865 16.978 1.00 87.00 72 GLY A CA 1
ATOM 586 C C . GLY A 1 72 ? 2.230 6.624 17.851 1.00 87.00 72 GLY A C 1
ATOM 587 O O . GLY A 1 72 ? 1.355 5.814 17.567 1.00 87.00 72 GLY A O 1
ATOM 588 N N . PHE A 1 73 ? 3.006 6.489 18.929 1.00 90.81 73 PHE A N 1
ATOM 589 C CA . PHE A 1 73 ? 2.850 5.387 19.883 1.00 90.81 73 PHE A CA 1
ATOM 590 C C . PHE A 1 73 ? 1.513 5.436 20.615 1.00 90.81 73 PHE A C 1
ATOM 592 O O . PHE A 1 73 ? 0.863 4.401 20.724 1.00 90.81 73 PHE A O 1
ATOM 599 N N . ARG A 1 74 ? 1.059 6.626 21.027 1.00 89.94 74 ARG A N 1
ATOM 600 C CA . ARG A 1 74 ? -0.287 6.797 21.592 1.00 89.94 74 ARG A CA 1
ATOM 601 C C . ARG A 1 74 ? -1.367 6.343 20.625 1.00 89.94 74 ARG A C 1
ATOM 603 O O . ARG A 1 74 ? -2.187 5.522 20.994 1.00 89.94 74 ARG A O 1
ATOM 610 N N . TYR A 1 75 ? -1.309 6.782 19.370 1.00 90.38 75 TYR A N 1
ATOM 611 C CA . TYR A 1 75 ? -2.256 6.324 18.351 1.00 90.38 75 TYR A CA 1
ATOM 612 C C . TYR A 1 75 ? -2.231 4.794 18.176 1.00 90.38 75 TYR A C 1
ATOM 614 O O . TYR A 1 75 ? -3.269 4.146 18.085 1.00 90.38 75 TYR A O 1
ATOM 622 N N . LEU A 1 76 ? -1.045 4.180 18.154 1.00 90.69 76 LEU A N 1
ATOM 623 C CA . LEU A 1 76 ? -0.928 2.727 18.009 1.00 90.69 76 LEU A CA 1
ATOM 624 C C . LEU A 1 76 ? -1.522 1.965 19.201 1.00 90.69 76 LEU A C 1
ATOM 626 O O . LEU A 1 76 ? -2.166 0.939 19.004 1.00 90.69 76 LEU A O 1
ATOM 630 N N . ILE A 1 77 ? -1.296 2.434 20.423 1.00 93.31 77 ILE A N 1
ATOM 631 C CA . ILE A 1 77 ? -1.678 1.707 21.637 1.00 93.31 77 ILE A CA 1
ATOM 632 C C . ILE A 1 77 ? -3.120 2.039 22.036 1.00 93.31 77 ILE A C 1
ATOM 634 O O . ILE A 1 77 ? -3.918 1.123 22.211 1.00 93.31 77 ILE A O 1
ATOM 638 N N . ASP A 1 78 ? -3.477 3.322 22.080 1.00 92.06 78 ASP A N 1
ATOM 639 C CA . ASP A 1 78 ? -4.787 3.796 22.535 1.00 92.06 78 ASP A CA 1
ATOM 640 C C . ASP A 1 78 ? -5.871 3.619 21.453 1.00 92.06 78 ASP A C 1
ATOM 642 O O . ASP A 1 78 ? -6.958 3.126 21.750 1.00 92.06 78 ASP A O 1
ATOM 646 N N . ASP A 1 79 ? -5.586 3.989 20.193 1.00 89.19 79 ASP A N 1
ATOM 647 C CA . ASP A 1 79 ? -6.601 4.002 19.121 1.00 89.19 79 ASP A CA 1
ATOM 648 C C . ASP A 1 79 ? -6.628 2.696 18.312 1.00 89.19 79 ASP A C 1
ATOM 650 O O . ASP A 1 79 ? -7.695 2.188 17.961 1.00 89.19 79 ASP A O 1
ATOM 654 N N . VAL A 1 80 ? -5.456 2.136 17.988 1.00 90.19 80 VAL A N 1
ATOM 655 C CA . VAL A 1 80 ? -5.351 0.867 17.239 1.00 90.19 80 VAL A CA 1
ATOM 656 C C . VAL A 1 80 ? -5.405 -0.352 18.173 1.00 90.19 80 VAL A C 1
ATOM 658 O O . VAL A 1 80 ? -5.726 -1.456 17.721 1.00 90.19 80 VAL A O 1
ATOM 661 N N . GLY A 1 81 ? -5.135 -0.171 19.470 1.00 91.50 81 GLY A N 1
ATOM 662 C CA . GLY A 1 81 ? -5.200 -1.232 20.475 1.00 91.50 81 GLY A CA 1
ATOM 663 C C . GLY A 1 81 ? -3.986 -2.161 20.484 1.00 91.50 81 GLY A C 1
ATOM 664 O O . GLY A 1 81 ? -4.123 -3.327 20.848 1.00 91.50 81 GLY A O 1
ATOM 665 N N . VAL A 1 82 ? -2.817 -1.705 20.023 1.00 93.69 82 VAL A N 1
ATOM 666 C CA . VAL A 1 82 ? -1.583 -2.507 20.005 1.00 93.69 82 VAL A CA 1
ATOM 667 C C . VAL A 1 82 ? -1.167 -2.872 21.430 1.00 93.69 82 VAL A C 1
ATOM 669 O O . VAL A 1 82 ? -0.923 -1.997 22.254 1.00 93.69 82 VAL A O 1
ATOM 672 N N . LYS A 1 83 ? -1.009 -4.173 21.694 1.00 93.62 83 LYS A N 1
ATOM 673 C CA . LYS A 1 83 ? -0.585 -4.697 23.002 1.00 93.62 83 LYS A CA 1
ATOM 674 C C . LYS A 1 83 ? 0.913 -4.928 23.106 1.00 93.62 83 LYS A C 1
ATOM 676 O O . LYS A 1 83 ? 1.475 -4.812 24.188 1.00 93.62 83 LYS A O 1
ATOM 681 N N . THR A 1 84 ? 1.565 -5.287 22.001 1.00 93.69 84 THR A N 1
ATOM 682 C CA . THR A 1 84 ? 3.009 -5.547 21.973 1.00 93.69 84 THR A CA 1
ATOM 683 C C . THR A 1 84 ? 3.675 -4.684 20.912 1.00 93.69 84 THR A C 1
ATOM 685 O O . THR A 1 84 ? 3.308 -4.744 19.738 1.00 93.69 84 THR A O 1
ATOM 688 N N . VAL A 1 85 ? 4.700 -3.928 21.303 1.00 92.94 85 VAL A N 1
ATOM 689 C CA . VAL A 1 85 ? 5.531 -3.141 20.386 1.00 92.94 85 VAL A CA 1
ATOM 690 C C . VAL A 1 85 ? 6.888 -3.818 20.257 1.00 92.94 85 VAL A C 1
ATOM 692 O O . VAL A 1 85 ? 7.656 -3.868 21.212 1.00 92.94 85 VAL A O 1
ATOM 695 N N . LEU A 1 86 ? 7.186 -4.340 19.071 1.00 91.38 86 LEU A N 1
ATOM 696 C CA . LEU A 1 86 ? 8.462 -4.969 18.754 1.00 91.38 86 LEU A CA 1
ATOM 697 C C . LEU A 1 86 ? 9.377 -3.988 18.009 1.00 91.38 86 LEU A C 1
ATOM 699 O O . LEU A 1 86 ? 9.194 -3.697 16.821 1.00 91.38 86 LEU A O 1
ATOM 703 N N . SER A 1 87 ? 10.406 -3.532 18.709 1.00 90.06 87 SER A N 1
ATOM 704 C CA . SER A 1 87 ? 11.462 -2.678 18.186 1.00 90.06 87 SER A CA 1
ATOM 705 C C . SER A 1 87 ? 12.613 -3.523 17.661 1.00 90.06 87 SER A C 1
ATOM 707 O O . SER A 1 87 ? 13.274 -4.243 18.411 1.00 90.06 87 SER A O 1
ATOM 709 N N . VAL A 1 88 ? 12.891 -3.412 16.360 1.00 85.25 88 VAL A N 1
ATOM 710 C CA . VAL A 1 88 ? 14.099 -3.993 15.744 1.00 85.25 88 VAL A CA 1
ATOM 711 C C . VAL A 1 88 ? 15.190 -2.949 15.508 1.00 85.25 88 VAL A C 1
ATOM 713 O O . VAL A 1 88 ? 15.967 -3.007 14.551 1.00 85.25 88 VAL A O 1
ATOM 716 N N . GLN A 1 89 ? 15.197 -1.907 16.334 1.00 82.69 89 GLN A N 1
ATOM 717 C CA . GLN A 1 89 ? 16.243 -0.893 16.405 1.00 82.69 89 GLN A CA 1
ATOM 718 C C . GLN A 1 89 ? 17.475 -1.444 17.140 1.00 82.69 89 GLN A C 1
ATOM 720 O O . GLN A 1 89 ? 17.348 -2.287 18.019 1.00 82.69 89 GLN A O 1
ATOM 725 N N . LEU A 1 90 ? 18.670 -0.942 16.808 1.00 78.31 90 LEU A N 1
ATOM 726 C CA . LEU A 1 90 ? 19.921 -1.331 17.482 1.00 78.31 90 LEU A CA 1
ATOM 727 C C . LEU A 1 90 ? 19.942 -0.967 18.969 1.00 78.31 90 LEU A C 1
ATOM 729 O O . LEU A 1 90 ? 20.506 -1.699 19.774 1.00 78.31 90 LEU A O 1
ATOM 733 N N . TYR A 1 91 ? 19.356 0.178 19.305 1.00 80.88 91 TYR A N 1
ATOM 734 C CA . TYR A 1 91 ? 19.352 0.739 20.646 1.00 80.88 91 TYR A CA 1
ATOM 735 C C . TYR A 1 91 ? 17.951 1.206 20.996 1.00 80.88 91 TYR A C 1
ATOM 737 O O . TYR A 1 91 ? 17.129 1.453 20.112 1.00 80.88 91 TYR A O 1
ATOM 745 N N . ASP A 1 92 ? 17.701 1.313 22.296 1.00 81.62 92 ASP A N 1
ATOM 746 C CA . ASP A 1 92 ? 16.483 1.909 22.821 1.00 81.62 92 ASP A CA 1
ATOM 747 C C . ASP A 1 92 ? 16.653 3.424 22.726 1.00 81.62 92 ASP A C 1
ATOM 749 O O . ASP A 1 92 ? 17.355 4.050 23.530 1.00 81.62 92 ASP A O 1
ATOM 753 N N . PHE A 1 93 ? 16.149 3.989 21.631 1.00 80.94 93 PHE A N 1
ATOM 754 C CA . PHE A 1 93 ? 16.337 5.399 21.334 1.00 80.94 93 PHE A CA 1
ATOM 755 C C . PHE A 1 93 ? 15.415 6.247 22.205 1.00 80.94 93 PHE A C 1
ATOM 757 O O . PHE A 1 93 ? 14.266 5.897 22.465 1.00 80.94 93 PHE A O 1
ATOM 764 N N . ARG A 1 94 ? 15.910 7.417 22.614 1.00 82.19 94 ARG A N 1
ATOM 765 C CA . ARG A 1 94 ? 15.047 8.446 23.191 1.00 82.19 94 ARG A CA 1
ATOM 766 C C . ARG A 1 94 ? 14.120 8.996 22.115 1.00 82.19 94 ARG A C 1
ATOM 768 O O . ARG A 1 94 ? 14.556 9.270 20.992 1.00 82.19 94 ARG A O 1
ATOM 775 N N . LEU A 1 95 ? 12.855 9.164 22.473 1.00 81.31 95 LEU A N 1
ATOM 776 C CA . LEU A 1 95 ? 11.871 9.803 21.612 1.00 81.31 95 LEU A CA 1
ATOM 777 C C . LEU A 1 95 ? 12.068 11.322 21.632 1.00 81.31 95 LEU A C 1
ATOM 779 O O . LEU A 1 95 ? 12.632 11.883 22.569 1.00 81.31 95 LEU A O 1
ATOM 783 N N . HIS A 1 96 ? 11.629 11.992 20.571 1.00 74.62 96 HIS A N 1
ATOM 784 C CA . HIS A 1 96 ? 11.546 13.448 20.575 1.00 74.62 96 HIS A CA 1
ATOM 785 C C . HIS A 1 96 ? 10.167 13.864 21.084 1.00 74.62 96 HIS A C 1
ATOM 787 O O . HIS A 1 96 ? 9.160 13.262 20.692 1.00 74.62 96 HIS A O 1
ATOM 793 N N . ARG A 1 97 ? 10.119 14.914 21.905 1.00 66.06 97 ARG A N 1
ATOM 794 C CA . ARG A 1 97 ? 8.871 15.409 22.489 1.00 66.06 97 ARG A CA 1
ATOM 795 C C . ARG A 1 97 ? 8.093 16.304 21.513 1.00 66.06 97 ARG A C 1
ATOM 797 O O . ARG A 1 97 ? 8.675 17.127 20.808 1.00 66.06 97 ARG A O 1
ATOM 804 N N . GLY A 1 98 ? 6.761 16.201 21.515 1.00 63.44 98 GLY A N 1
ATOM 805 C CA . GLY A 1 98 ? 5.859 17.157 20.847 1.00 63.44 98 GLY A CA 1
ATOM 806 C C . GLY A 1 98 ? 5.528 16.899 19.364 1.00 63.44 98 GLY A C 1
ATOM 807 O O . GLY A 1 98 ? 5.764 15.822 18.823 1.00 63.44 98 GLY A O 1
ATOM 808 N N . LEU A 1 99 ? 4.904 17.900 18.720 1.00 59.66 99 LEU 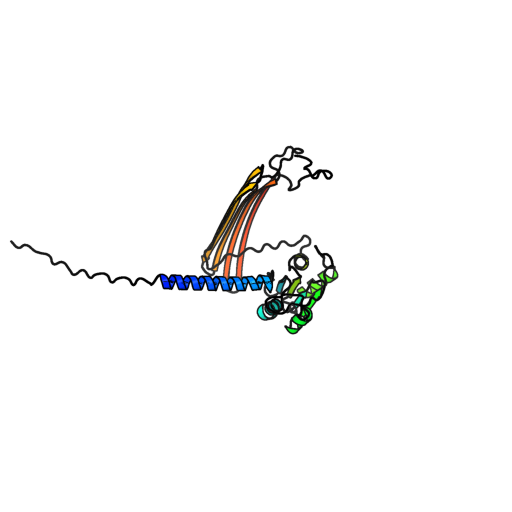A N 1
ATOM 809 C CA . LEU A 1 99 ? 4.409 17.847 17.328 1.00 59.66 99 LEU A CA 1
ATOM 810 C C . LEU A 1 99 ? 5.519 18.025 16.279 1.00 59.66 99 LEU A C 1
ATOM 812 O O . LEU A 1 99 ? 5.439 17.456 15.194 1.00 59.66 99 LEU A O 1
ATOM 816 N N . VAL A 1 100 ? 6.544 18.823 16.587 1.00 57.50 100 VAL A N 1
ATOM 817 C CA . VAL A 1 100 ? 7.666 19.107 15.685 1.00 57.50 100 VAL A CA 1
ATOM 818 C C . VAL A 1 100 ? 8.952 19.083 16.494 1.00 57.50 100 VAL A C 1
ATOM 820 O O . VAL A 1 100 ? 9.077 19.797 17.487 1.00 57.50 100 VAL A O 1
ATOM 823 N N . SER A 1 101 ? 9.900 18.253 16.077 1.00 57.53 101 SER A N 1
ATOM 824 C CA . SER A 1 101 ? 11.154 18.042 16.795 1.00 57.53 101 SER A CA 1
ATOM 825 C C . SER A 1 101 ? 12.270 18.857 16.151 1.00 57.53 101 SER A C 1
ATOM 827 O O . SER A 1 101 ? 12.708 18.552 15.043 1.00 57.53 101 SER A O 1
ATOM 829 N N . PHE A 1 102 ? 12.733 19.896 16.844 1.00 53.53 102 PHE A N 1
ATOM 830 C CA . PHE A 1 102 ? 13.911 20.670 16.459 1.00 53.53 102 PHE A CA 1
ATOM 831 C C . PHE A 1 102 ? 15.020 20.414 17.487 1.00 53.53 102 PHE A C 1
ATOM 833 O O . PHE A 1 102 ? 14.932 20.899 18.610 1.00 53.53 102 PHE A O 1
ATOM 840 N N . GLY A 1 103 ? 16.054 19.650 17.117 1.00 58.94 103 GLY A N 1
ATOM 841 C CA . GLY A 1 103 ? 17.197 19.344 17.991 1.00 58.94 103 GLY A CA 1
ATOM 842 C C . GLY A 1 103 ? 17.367 17.851 18.314 1.00 58.94 103 GLY A C 1
ATOM 843 O O . GLY A 1 103 ? 16.679 17.020 17.722 1.00 58.94 103 GLY A O 1
ATOM 844 N N . PRO A 1 104 ? 18.325 17.494 19.194 1.00 59.84 104 PRO A N 1
ATOM 845 C CA . PRO A 1 104 ? 18.543 16.114 19.629 1.00 59.84 104 PRO A CA 1
ATOM 846 C C . PRO A 1 104 ? 17.379 15.598 20.505 1.00 59.84 104 PRO A C 1
ATOM 848 O O . PRO A 1 104 ? 16.696 16.407 21.132 1.00 59.84 104 PRO A O 1
ATOM 851 N N . PRO A 1 105 ? 17.155 14.272 20.586 1.00 69.75 105 PRO A N 1
ATOM 852 C CA . PRO A 1 105 ? 16.029 13.707 21.327 1.00 69.75 105 PRO A CA 1
ATOM 853 C C . PRO A 1 105 ? 16.142 13.952 22.839 1.00 69.75 105 PRO A C 1
ATOM 855 O O . PRO A 1 105 ? 17.124 13.559 23.471 1.00 69.75 105 PRO A O 1
ATOM 858 N N . ASP A 1 106 ? 15.112 14.570 23.411 1.00 72.88 106 ASP A N 1
ATOM 859 C CA . AS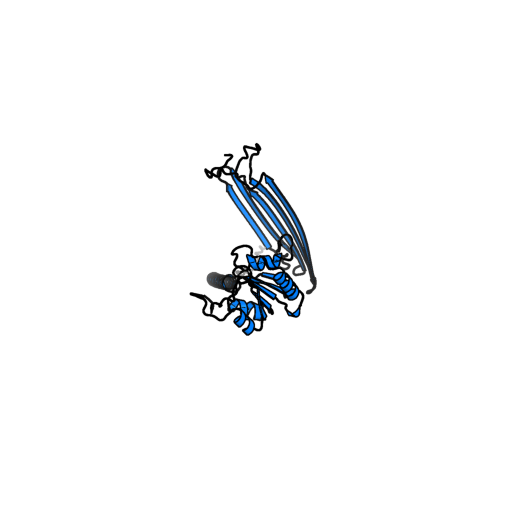P A 1 106 ? 15.010 15.018 24.805 1.00 72.88 106 ASP A CA 1
ATOM 860 C C . ASP A 1 106 ? 13.970 14.237 25.636 1.00 72.88 106 ASP A C 1
ATOM 862 O O . ASP A 1 106 ? 13.889 14.408 26.854 1.00 72.88 106 ASP A O 1
ATOM 866 N N . GLY A 1 107 ? 13.184 13.369 24.995 1.00 72.56 107 GLY A N 1
ATOM 867 C CA . GLY A 1 107 ? 12.119 12.584 25.613 1.00 72.56 107 GLY A CA 1
ATOM 868 C C . GLY A 1 107 ? 12.596 11.342 26.373 1.00 72.56 107 GLY A C 1
ATOM 869 O O . GLY A 1 107 ? 13.796 11.073 26.535 1.00 72.56 107 GLY A O 1
ATOM 870 N N . CYS A 1 108 ? 11.621 10.577 26.872 1.00 81.62 108 CYS A N 1
ATOM 871 C CA . CYS A 1 108 ? 11.848 9.287 27.529 1.00 81.62 108 CYS A CA 1
ATOM 872 C C . CYS A 1 108 ? 12.315 8.219 26.529 1.00 81.62 108 CYS A C 1
ATOM 874 O O . CYS A 1 108 ? 12.301 8.428 25.308 1.00 81.62 108 CYS A O 1
ATOM 876 N N . ARG A 1 109 ? 12.812 7.094 27.051 1.00 86.75 109 ARG A N 1
ATOM 877 C CA . ARG A 1 109 ? 13.159 5.956 26.197 1.00 86.75 109 ARG A CA 1
ATOM 878 C C . ARG A 1 109 ? 11.896 5.362 25.587 1.00 86.75 109 ARG A C 1
ATOM 880 O O . ARG A 1 109 ? 10.817 5.448 26.167 1.00 86.75 109 ARG A O 1
ATOM 887 N N . GLU A 1 110 ? 12.035 4.771 24.410 1.00 85.81 110 GLU A N 1
ATOM 888 C CA . GLU A 1 110 ? 10.918 4.155 23.704 1.00 85.81 110 GLU A CA 1
ATOM 889 C C . GLU A 1 110 ? 10.269 3.049 24.540 1.00 85.81 110 GLU A C 1
ATOM 891 O O . GLU A 1 110 ? 9.047 3.031 24.668 1.00 85.81 110 GLU A O 1
ATOM 896 N N . SER A 1 111 ? 11.079 2.188 25.162 1.00 88.88 111 SER A N 1
ATOM 897 C CA . SER A 1 111 ? 10.589 1.131 26.054 1.00 88.88 111 SER A CA 1
ATOM 898 C C . SER A 1 111 ? 9.748 1.686 27.211 1.00 88.88 111 SER A C 1
ATOM 900 O O . SER A 1 111 ? 8.602 1.279 27.392 1.00 88.88 111 SER A O 1
ATOM 902 N N . GLU A 1 112 ? 10.282 2.679 27.926 1.00 89.19 112 GLU A N 1
ATOM 903 C CA . GLU A 1 112 ? 9.619 3.355 29.045 1.00 89.19 112 GLU A CA 1
ATOM 904 C C . GLU A 1 112 ? 8.293 3.992 28.614 1.00 89.19 112 GLU A C 1
ATOM 906 O O . GLU A 1 112 ? 7.300 3.912 29.335 1.00 89.19 112 GLU A O 1
ATOM 911 N N . TYR A 1 113 ? 8.261 4.624 27.438 1.00 89.06 113 TYR A N 1
ATOM 912 C CA . TYR A 1 113 ? 7.053 5.270 26.934 1.00 89.06 113 TYR A CA 1
ATOM 913 C C . TYR A 1 113 ? 5.957 4.261 26.589 1.00 89.06 113 TYR A C 1
ATOM 915 O O . TYR A 1 113 ? 4.792 4.459 26.921 1.00 89.06 113 TYR A O 1
ATOM 923 N N . VAL A 1 114 ? 6.334 3.165 25.932 1.00 90.88 114 VAL A N 1
ATOM 924 C CA . VAL A 1 114 ? 5.415 2.087 25.558 1.00 90.88 114 VAL A CA 1
ATOM 925 C C . VAL A 1 114 ? 4.831 1.412 26.805 1.00 90.88 114 VAL A C 1
ATOM 927 O O . VAL A 1 114 ? 3.622 1.183 26.850 1.00 90.88 114 VAL A O 1
ATOM 930 N N . GLU A 1 115 ? 5.648 1.169 27.835 1.00 92.12 115 GLU A N 1
ATOM 931 C CA . GLU A 1 115 ? 5.183 0.627 29.123 1.00 92.12 115 GLU A CA 1
ATOM 932 C C . GLU A 1 115 ? 4.232 1.580 29.841 1.00 92.12 115 GLU A C 1
ATOM 934 O O . GLU A 1 115 ? 3.209 1.145 30.369 1.00 92.12 115 GLU A O 1
ATOM 939 N N . GLN A 1 116 ? 4.526 2.884 29.831 1.00 91.06 116 GLN A N 1
ATOM 940 C CA . GLN A 1 116 ? 3.646 3.901 30.418 1.00 91.06 116 GLN A CA 1
ATOM 941 C C . GLN A 1 116 ? 2.269 3.941 29.749 1.00 91.06 116 GLN A C 1
ATOM 943 O O . GLN A 1 116 ? 1.277 4.236 30.415 1.00 91.06 116 GLN A O 1
ATOM 948 N N . LEU A 1 117 ? 2.201 3.635 28.453 1.00 91.06 117 LEU A N 1
ATOM 949 C CA . LEU A 1 117 ? 0.949 3.519 27.705 1.00 91.06 117 LEU A CA 1
ATOM 950 C C . LEU A 1 117 ? 0.260 2.155 27.889 1.00 91.06 117 LEU A C 1
ATOM 952 O O . LEU A 1 117 ? -0.844 1.958 27.394 1.00 91.06 117 LEU A O 1
ATOM 956 N N . GLY A 1 118 ? 0.870 1.218 28.621 1.00 89.50 118 GLY A N 1
ATOM 957 C CA . GLY A 1 118 ? 0.276 -0.080 28.950 1.00 89.50 118 GLY A CA 1
ATOM 958 C C . GLY A 1 118 ? 0.500 -1.179 27.910 1.00 89.50 118 GLY A C 1
ATOM 959 O O . GLY A 1 118 ? -0.114 -2.241 28.013 1.00 89.50 118 GLY A O 1
ATOM 960 N N . ALA A 1 119 ? 1.380 -0.964 26.930 1.00 92.44 119 ALA A N 1
ATOM 961 C CA . ALA A 1 119 ? 1.803 -2.000 25.992 1.00 92.44 119 ALA A CA 1
ATOM 962 C C . ALA A 1 119 ? 3.143 -2.617 26.420 1.00 92.44 119 ALA A C 1
ATOM 964 O O . ALA A 1 119 ? 3.947 -2.005 27.119 1.00 92.44 119 ALA A O 1
ATOM 965 N N . ARG A 1 120 ? 3.410 -3.848 25.979 1.00 93.44 120 ARG A N 1
ATOM 966 C CA . ARG A 1 120 ? 4.675 -4.539 26.245 1.00 93.44 120 ARG A CA 1
ATOM 967 C C . ARG A 1 120 ? 5.731 -4.140 25.206 1.00 93.44 120 ARG A C 1
ATOM 969 O O . ARG A 1 120 ? 5.553 -4.496 24.033 1.00 93.44 120 ARG A O 1
ATOM 976 N N . PRO A 1 121 ? 6.843 -3.485 25.588 1.00 92.81 121 PRO A N 1
ATOM 977 C CA . PRO A 1 121 ? 7.965 -3.293 24.685 1.00 92.81 121 PRO A CA 1
ATOM 978 C C . PRO A 1 121 ? 8.761 -4.594 24.560 1.00 92.81 121 PRO A C 1
ATOM 980 O O . PRO A 1 121 ? 9.063 -5.279 25.535 1.00 92.81 121 PRO A O 1
ATOM 983 N N . VAL A 1 122 ? 9.130 -4.937 23.335 1.00 90.12 122 VAL A N 1
ATOM 984 C CA . VAL A 1 122 ? 10.060 -6.020 23.032 1.00 90.12 122 VAL A CA 1
ATOM 985 C C . VAL A 1 122 ? 11.152 -5.431 22.166 1.00 90.12 122 VAL A C 1
ATOM 987 O O . VAL A 1 122 ? 10.873 -4.860 21.116 1.00 90.12 122 VAL A O 1
ATOM 990 N N . GLN A 1 123 ? 12.403 -5.569 22.590 1.00 87.75 123 GLN A N 1
ATOM 991 C CA . GLN A 1 123 ? 13.534 -5.036 21.848 1.00 87.75 123 GLN A CA 1
ATOM 992 C C . GLN A 1 123 ? 14.426 -6.160 21.337 1.00 87.75 123 GLN A C 1
ATOM 994 O O . GLN A 1 123 ? 15.076 -6.858 22.114 1.00 87.75 123 GLN A O 1
ATOM 999 N N . TRP A 1 124 ? 14.501 -6.298 20.015 1.00 86.12 124 TRP A N 1
ATOM 1000 C CA . TRP A 1 124 ? 15.398 -7.236 19.346 1.00 86.12 124 TRP A CA 1
ATOM 1001 C C . TRP A 1 124 ? 16.394 -6.469 18.484 1.00 86.12 124 TRP A C 1
ATOM 1003 O O . TRP A 1 124 ? 16.104 -6.172 17.321 1.00 86.12 124 TRP A O 1
ATOM 1013 N N . PRO A 1 125 ? 17.579 -6.141 19.026 1.00 79.25 125 PRO A N 1
ATOM 1014 C CA . PRO A 1 125 ? 18.572 -5.398 18.276 1.00 79.25 125 PRO A CA 1
ATOM 1015 C C . PRO A 1 125 ? 19.017 -6.210 17.061 1.00 79.25 125 PRO A C 1
ATOM 1017 O O . PRO A 1 125 ? 19.549 -7.315 17.173 1.00 79.25 125 PRO A O 1
ATOM 1020 N N . MET A 1 126 ? 18.760 -5.663 15.877 1.00 73.19 126 MET A N 1
ATOM 1021 C CA . MET A 1 126 ? 19.152 -6.254 14.602 1.00 73.19 126 MET A CA 1
ATOM 1022 C C . MET A 1 126 ? 20.356 -5.497 14.051 1.00 73.19 126 MET A C 1
ATOM 1024 O O . MET A 1 126 ? 20.193 -4.321 13.725 1.00 73.19 126 MET A O 1
ATOM 1028 N N . GLY A 1 127 ? 21.490 -6.212 13.952 1.00 61.88 127 GLY A N 1
ATOM 1029 C CA . GLY A 1 127 ? 22.720 -5.956 13.181 1.00 61.88 127 GLY A CA 1
ATOM 1030 C C . GLY A 1 127 ? 23.201 -4.507 13.011 1.00 61.88 127 GLY A C 1
ATOM 1031 O O . GLY A 1 127 ? 22.459 -3.615 12.610 1.00 61.88 127 GLY A O 1
ATOM 1032 N N . VAL A 1 128 ? 24.499 -4.257 13.210 1.00 58.84 128 VAL A N 1
ATOM 1033 C CA . VAL A 1 128 ? 25.113 -2.947 12.888 1.00 58.84 128 VAL A CA 1
ATOM 1034 C C . VAL A 1 128 ? 25.113 -2.636 11.383 1.00 58.84 128 VAL A C 1
ATOM 1036 O O . VAL A 1 128 ? 25.402 -1.510 10.975 1.00 58.84 128 VAL A O 1
ATOM 1039 N N . GLU A 1 129 ? 24.770 -3.617 10.544 1.00 58.66 129 GLU A N 1
ATOM 1040 C CA . GLU A 1 129 ? 24.701 -3.470 9.097 1.00 58.66 129 GLU A CA 1
ATOM 1041 C C . GLU A 1 129 ? 23.599 -2.489 8.679 1.00 58.66 129 GLU A C 1
ATOM 1043 O O . GLU A 1 129 ? 22.406 -2.647 8.951 1.00 58.66 129 GLU A O 1
ATOM 1048 N N . LYS A 1 130 ? 24.014 -1.461 7.936 1.00 47.12 130 LYS A N 1
ATOM 1049 C CA . LYS A 1 130 ? 23.137 -0.420 7.383 1.00 47.12 130 LYS A CA 1
ATOM 1050 C C . LYS A 1 130 ? 22.154 -0.965 6.329 1.00 47.12 130 LYS A C 1
ATOM 1052 O O . LYS A 1 130 ? 21.131 -0.328 6.066 1.00 47.12 130 LYS A O 1
ATOM 1057 N N . SER A 1 131 ? 22.443 -2.142 5.766 1.00 45.38 131 SER A N 1
ATOM 1058 C CA . SER A 1 131 ? 21.709 -2.778 4.668 1.00 45.38 131 SER A CA 1
ATOM 1059 C C . SER A 1 131 ? 21.535 -4.276 4.948 1.00 45.38 131 SER A C 1
ATOM 1061 O O . SER A 1 131 ? 22.523 -4.956 5.186 1.00 45.38 131 SER A O 1
ATOM 1063 N N . TRP A 1 132 ? 20.296 -4.780 4.872 1.00 52.88 132 TRP A N 1
ATOM 1064 C CA . TRP A 1 132 ? 19.952 -6.216 4.947 1.00 52.88 132 TRP A CA 1
ATOM 1065 C C . TRP A 1 132 ? 20.368 -6.985 6.221 1.00 52.88 132 TRP A C 1
ATOM 1067 O O . TRP A 1 132 ? 20.859 -8.105 6.097 1.00 52.88 132 TRP A O 1
ATOM 1077 N N . PRO A 1 133 ? 20.146 -6.462 7.443 1.00 63.78 133 PRO A N 1
ATOM 1078 C CA . PRO A 1 133 ? 20.405 -7.255 8.639 1.00 63.78 133 PRO A CA 1
ATOM 1079 C C . PRO A 1 133 ? 19.430 -8.440 8.678 1.00 63.78 133 PRO A C 1
ATOM 1081 O O . PRO A 1 133 ? 18.207 -8.265 8.602 1.00 63.78 133 PRO A O 1
ATOM 1084 N N . TRP A 1 134 ? 19.981 -9.645 8.768 1.00 64.75 134 TRP A N 1
ATOM 1085 C CA . TRP A 1 134 ? 19.219 -10.874 8.966 1.00 64.75 134 TRP A CA 1
ATOM 1086 C C . TRP A 1 134 ? 18.925 -11.051 10.453 1.00 64.75 134 TRP A C 1
ATOM 1088 O O . TRP A 1 134 ? 19.734 -10.670 11.301 1.00 64.75 134 TRP A O 1
ATOM 1098 N N . LEU A 1 135 ? 17.760 -11.611 10.783 1.00 69.31 135 LEU A N 1
ATOM 1099 C CA . LEU A 1 135 ? 17.518 -12.035 12.159 1.00 69.31 135 LEU A CA 1
ATOM 1100 C C . LEU A 1 135 ? 18.400 -13.240 12.456 1.00 69.31 135 LEU A C 1
ATOM 1102 O O . LEU A 1 135 ? 18.626 -14.095 11.596 1.00 69.31 135 LEU A O 1
ATOM 1106 N N . THR A 1 136 ? 18.889 -13.321 13.685 1.00 74.62 136 THR A N 1
ATOM 1107 C CA . THR A 1 136 ? 19.525 -14.553 14.143 1.00 74.62 136 THR A CA 1
ATOM 1108 C C . THR A 1 136 ? 18.471 -15.669 14.230 1.00 74.62 136 THR A C 1
ATOM 1110 O O . THR A 1 136 ? 17.288 -15.378 14.431 1.00 74.62 136 THR A O 1
ATOM 1113 N N . PRO A 1 137 ? 18.853 -16.955 14.110 1.00 75.56 137 PRO A N 1
ATOM 1114 C CA . PRO A 1 137 ? 17.907 -18.071 14.216 1.00 75.56 137 PRO A CA 1
ATOM 1115 C C . PRO A 1 137 ? 17.020 -18.017 15.470 1.00 75.56 137 PRO A C 1
ATOM 1117 O O . PRO A 1 137 ? 15.815 -18.238 15.388 1.00 75.56 137 PRO A O 1
ATOM 1120 N N . TRP A 1 138 ? 17.591 -17.624 16.613 1.00 78.38 138 TRP A N 1
ATOM 1121 C CA . TRP A 1 138 ? 16.837 -17.425 17.853 1.00 78.38 138 TRP A CA 1
ATOM 1122 C C . TRP A 1 138 ? 15.801 -16.292 17.744 1.00 78.38 138 TRP A C 1
ATOM 1124 O O . TRP A 1 138 ? 14.682 -16.453 18.220 1.00 78.38 138 TRP A O 1
ATOM 1134 N N . GLN A 1 139 ? 16.119 -15.166 17.093 1.00 77.44 139 GLN A N 1
ATOM 1135 C CA . GLN A 1 139 ? 15.161 -14.065 16.916 1.00 77.44 139 GLN A CA 1
ATOM 1136 C C . GLN A 1 139 ? 13.967 -14.471 16.044 1.00 77.44 139 GLN A C 1
ATOM 1138 O O . GLN A 1 139 ? 12.849 -14.042 16.317 1.00 77.44 139 GLN A O 1
ATOM 1143 N N . PHE A 1 140 ? 14.176 -15.311 15.024 1.00 76.00 140 PHE A N 1
ATOM 1144 C CA . PHE A 1 140 ? 13.067 -15.877 14.249 1.00 76.00 140 PHE A CA 1
ATOM 1145 C C . PHE A 1 140 ? 12.174 -16.759 15.117 1.00 76.00 140 PHE A C 1
ATOM 1147 O O . PHE A 1 140 ? 10.957 -16.609 15.101 1.00 76.00 140 PHE A O 1
ATOM 1154 N N . GLU A 1 141 ? 12.771 -17.644 15.911 1.00 80.19 141 GLU A N 1
ATOM 1155 C CA . GLU A 1 141 ? 12.015 -18.513 16.806 1.00 80.19 141 GLU A CA 1
ATOM 1156 C C . GLU A 1 141 ? 11.206 -17.710 17.835 1.00 80.19 141 GLU A C 1
ATOM 1158 O O . GLU A 1 141 ? 10.027 -17.988 18.045 1.00 80.19 141 GLU A O 1
ATOM 1163 N N . GLN A 1 142 ? 11.801 -16.676 18.440 1.00 83.25 142 GLN A N 1
ATOM 1164 C CA . GLN A 1 142 ? 11.076 -15.792 19.353 1.00 83.25 142 GLN A CA 1
ATOM 1165 C C . GLN A 1 142 ? 9.972 -15.012 18.642 1.00 83.25 142 GLN A C 1
ATOM 1167 O O . GLN A 1 142 ? 8.905 -14.834 19.219 1.00 83.25 142 GLN A O 1
ATOM 1172 N N . PHE A 1 143 ? 10.192 -14.580 17.397 1.00 83.94 143 PHE A N 1
ATOM 1173 C CA . PHE A 1 143 ? 9.151 -13.944 16.593 1.00 83.94 143 PHE A CA 1
ATOM 1174 C C . PHE A 1 143 ? 7.960 -14.871 16.373 1.00 83.94 143 PHE A C 1
ATOM 1176 O O . PHE A 1 143 ? 6.827 -14.444 16.576 1.00 83.94 143 PHE A O 1
ATOM 1183 N N . PHE A 1 144 ? 8.196 -16.135 16.019 1.00 82.88 144 PHE A N 1
ATOM 1184 C CA . PHE A 1 144 ? 7.110 -17.098 15.847 1.00 82.88 144 PHE A CA 1
ATOM 1185 C C . PHE A 1 144 ? 6.387 -17.382 17.154 1.00 82.88 144 PHE A C 1
ATOM 1187 O O . PHE A 1 144 ? 5.176 -17.224 17.200 1.00 82.88 144 PHE A O 1
ATOM 1194 N N . ARG A 1 145 ? 7.111 -17.635 18.248 1.00 85.38 145 ARG A N 1
ATOM 1195 C CA . ARG A 1 145 ? 6.495 -17.826 19.572 1.00 85.38 145 ARG A CA 1
ATOM 1196 C C . ARG A 1 145 ? 5.658 -16.621 20.012 1.00 85.38 145 ARG A C 1
ATOM 1198 O O . ARG A 1 145 ? 4.577 -16.796 20.558 1.00 85.38 145 ARG A O 1
ATOM 1205 N N . LEU A 1 146 ? 6.145 -15.404 19.758 1.00 86.56 146 LEU A N 1
ATOM 1206 C CA . LEU A 1 146 ? 5.424 -14.161 20.040 1.00 86.56 146 LEU A CA 1
ATOM 1207 C C . LEU A 1 146 ? 4.123 -14.073 19.236 1.00 86.56 146 LEU A C 1
ATOM 1209 O O . LEU A 1 146 ? 3.096 -13.653 19.762 1.00 86.56 146 LEU A O 1
ATOM 1213 N N . MET A 1 147 ? 4.190 -14.430 17.953 1.00 85.38 147 MET A N 1
ATOM 1214 C CA . MET A 1 147 ? 3.067 -14.343 17.028 1.00 85.38 147 MET A CA 1
ATOM 1215 C C . MET A 1 147 ? 2.089 -15.514 17.150 1.00 85.38 147 MET A C 1
ATOM 1217 O O . MET A 1 147 ? 0.942 -15.323 16.773 1.00 85.38 147 MET A O 1
ATOM 1221 N N . ASP A 1 148 ? 2.497 -16.675 17.656 1.00 87.06 148 ASP A N 1
ATOM 1222 C CA . ASP A 1 148 ? 1.638 -17.857 17.813 1.00 87.06 148 ASP A CA 1
ATOM 1223 C C . ASP A 1 148 ? 0.673 -17.734 19.000 1.00 87.06 148 ASP A C 1
ATOM 1225 O O . ASP A 1 148 ? -0.385 -18.360 19.000 1.00 87.06 148 ASP A O 1
ATOM 1229 N N . ASP A 1 149 ? 1.017 -16.915 19.993 1.00 88.06 149 ASP A N 1
ATOM 1230 C CA . ASP A 1 149 ? 0.202 -16.665 21.179 1.00 88.06 149 ASP A CA 1
ATOM 1231 C C . ASP A 1 149 ? -0.738 -15.449 20.966 1.00 88.06 149 ASP A C 1
ATOM 1233 O O . ASP A 1 149 ? -0.261 -14.308 20.865 1.00 88.06 149 ASP A O 1
ATOM 1237 N N . PRO A 1 150 ? -2.073 -15.664 20.901 1.00 88.75 150 PRO A N 1
ATOM 1238 C CA . PRO A 1 150 ? -3.054 -14.608 20.653 1.00 88.75 150 PRO A CA 1
ATOM 1239 C C . PRO A 1 150 ? -3.116 -13.520 21.728 1.00 88.75 150 PRO A C 1
ATOM 1241 O O . PRO A 1 150 ? -3.577 -12.413 21.435 1.00 88.75 150 PRO A O 1
ATOM 1244 N N . ASP A 1 151 ? -2.647 -13.785 22.951 1.00 89.69 151 ASP A N 1
ATOM 1245 C CA . ASP A 1 151 ? -2.663 -12.789 24.029 1.00 89.69 151 ASP A CA 1
ATOM 1246 C C . ASP A 1 151 ? -1.728 -11.613 23.723 1.00 89.69 151 ASP A C 1
ATOM 1248 O O . ASP A 1 151 ? -1.980 -10.477 24.141 1.00 89.69 151 ASP A O 1
ATOM 1252 N N . ASN A 1 152 ? -0.705 -11.858 22.899 1.00 88.06 152 ASN A N 1
ATOM 1253 C CA . ASN A 1 152 ? 0.242 -10.846 22.443 1.00 88.06 152 ASN A CA 1
ATOM 1254 C C . ASN A 1 152 ? -0.341 -9.924 21.364 1.00 88.06 152 ASN A C 1
ATOM 1256 O O . ASN A 1 152 ? 0.218 -8.849 21.117 1.00 88.06 152 ASN A O 1
ATOM 1260 N N . TRP A 1 153 ? -1.439 -10.325 20.712 1.00 90.12 153 TRP A N 1
ATOM 1261 C CA . TRP A 1 153 ? -2.049 -9.570 19.624 1.00 90.12 153 TRP A CA 1
ATOM 1262 C C . TRP A 1 153 ? -2.926 -8.429 20.149 1.00 90.12 153 TRP A C 1
ATOM 1264 O O . TRP A 1 153 ? -3.680 -8.616 21.112 1.00 90.12 153 TRP A O 1
ATOM 1274 N N . PRO A 1 154 ? -2.905 -7.263 19.482 1.00 94.12 154 PRO A N 1
ATOM 1275 C CA . PRO A 1 154 ? -2.169 -6.956 18.253 1.00 94.12 154 PRO A CA 1
ATOM 1276 C C . PRO A 1 154 ? -0.696 -6.570 18.480 1.00 94.12 154 PRO A C 1
ATOM 1278 O O . PRO A 1 154 ? -0.375 -5.822 19.405 1.00 94.12 154 PRO A O 1
ATOM 1281 N N . VAL A 1 155 ? 0.190 -7.026 17.587 1.00 91.50 155 VAL A N 1
ATOM 1282 C CA . VAL A 1 155 ? 1.637 -6.741 17.614 1.00 91.50 155 VAL A CA 1
ATOM 1283 C C . VAL A 1 155 ? 1.995 -5.688 16.561 1.00 91.50 155 VAL A C 1
ATOM 1285 O O . VAL A 1 155 ? 1.641 -5.840 15.390 1.00 91.50 155 VAL A O 1
ATOM 1288 N N . ALA A 1 156 ? 2.737 -4.645 16.938 1.00 91.62 156 ALA A N 1
ATOM 1289 C CA . ALA A 1 156 ? 3.296 -3.662 16.008 1.00 91.62 156 ALA A CA 1
ATOM 1290 C C . ALA A 1 156 ? 4.820 -3.771 15.933 1.00 91.62 156 ALA A C 1
ATOM 1292 O O . ALA A 1 156 ? 5.505 -3.637 16.942 1.00 91.62 156 ALA A O 1
ATOM 1293 N N . VAL A 1 157 ? 5.364 -3.964 14.730 1.00 90.88 157 VAL A N 1
ATOM 1294 C CA . VAL A 1 157 ? 6.817 -4.025 14.504 1.00 90.88 157 VAL A CA 1
ATOM 1295 C C . VAL A 1 157 ? 7.304 -2.740 13.866 1.00 90.88 157 VAL A C 1
ATOM 1297 O O . VAL A 1 157 ? 6.762 -2.309 12.841 1.00 90.88 157 VAL A O 1
ATOM 1300 N N . HIS A 1 158 ? 8.389 -2.174 14.393 1.00 89.31 158 HIS A N 1
ATOM 1301 C CA . HIS A 1 158 ? 8.988 -0.985 13.804 1.00 89.31 158 HIS A CA 1
ATOM 1302 C C . HIS A 1 158 ? 10.517 -0.988 13.783 1.00 89.31 158 HIS A C 1
ATOM 1304 O O . HIS A 1 158 ? 11.212 -1.709 14.493 1.00 89.31 158 HIS A O 1
ATOM 1310 N N . CYS A 1 159 ? 11.043 -0.172 12.877 1.00 86.44 159 CYS A N 1
ATOM 1311 C CA . CYS A 1 159 ? 12.455 0.168 12.762 1.00 86.44 159 CYS A CA 1
ATOM 1312 C C . CYS A 1 159 ? 12.561 1.610 12.264 1.00 86.44 159 CYS A C 1
ATOM 1314 O O . CYS A 1 159 ? 11.552 2.182 11.855 1.00 86.44 159 CYS A O 1
ATOM 1316 N N . GLN A 1 160 ? 13.769 2.170 12.166 1.00 81.56 160 GLN A N 1
ATOM 1317 C CA . GLN A 1 160 ? 13.951 3.560 11.731 1.00 81.56 160 GLN A CA 1
ATOM 1318 C C . GLN A 1 160 ? 13.169 3.930 10.460 1.00 81.56 160 GLN A C 1
ATOM 1320 O O . GLN A 1 160 ? 12.557 4.990 10.379 1.00 81.56 160 GLN A O 1
ATOM 1325 N N . GLY A 1 161 ? 13.168 3.047 9.456 1.00 74.25 161 GLY A N 1
ATOM 1326 C CA . GLY A 1 161 ? 12.496 3.289 8.180 1.00 74.25 161 GLY A CA 1
ATOM 1327 C C . GLY A 1 161 ? 11.215 2.487 7.943 1.00 74.25 161 GLY A C 1
ATOM 1328 O O . GLY A 1 161 ? 10.585 2.698 6.910 1.00 74.25 161 GLY A O 1
ATOM 1329 N N . GLY A 1 162 ? 10.860 1.513 8.781 1.00 70.44 162 GLY A N 1
ATOM 1330 C CA . GLY A 1 162 ? 9.727 0.593 8.553 1.00 70.44 162 GLY A CA 1
ATOM 1331 C C . GLY A 1 162 ? 9.806 -0.280 7.280 1.00 70.44 162 GLY A C 1
ATOM 1332 O O . GLY A 1 162 ? 8.858 -0.996 6.957 1.00 70.44 162 GLY A O 1
ATOM 1333 N N . ARG A 1 163 ? 10.920 -0.227 6.526 1.00 71.69 163 ARG A N 1
ATOM 1334 C CA . ARG A 1 163 ? 11.105 -0.913 5.228 1.00 71.69 163 ARG A CA 1
ATOM 1335 C C . ARG A 1 163 ? 12.056 -2.102 5.291 1.00 71.69 163 ARG A C 1
ATOM 1337 O O . ARG A 1 163 ? 11.656 -3.181 4.889 1.00 71.69 163 ARG A O 1
ATOM 1344 N N . HIS A 1 164 ? 13.286 -1.904 5.774 1.00 72.62 164 HIS A N 1
ATOM 1345 C CA . HIS A 1 164 ? 14.343 -2.920 5.681 1.00 72.62 164 HIS A CA 1
ATOM 1346 C C . HIS A 1 164 ? 14.156 -4.008 6.743 1.00 72.62 164 HIS A C 1
ATOM 1348 O O . HIS A 1 164 ? 13.619 -5.063 6.446 1.00 72.62 164 HIS A O 1
ATOM 1354 N N . ARG A 1 165 ? 14.477 -3.709 8.007 1.00 75.81 165 ARG A N 1
ATOM 1355 C CA . ARG A 1 165 ? 14.434 -4.682 9.117 1.00 75.81 165 ARG A CA 1
ATOM 1356 C C . ARG A 1 165 ? 13.041 -5.271 9.353 1.00 75.81 165 ARG A C 1
ATOM 1358 O O . ARG A 1 165 ? 12.852 -6.480 9.369 1.00 75.81 165 ARG A O 1
ATOM 1365 N N . THR A 1 166 ? 12.037 -4.398 9.423 1.00 71.06 166 THR A N 1
ATOM 1366 C CA . THR A 1 166 ? 10.619 -4.776 9.513 1.00 71.06 166 THR A CA 1
ATOM 1367 C C . THR A 1 166 ? 10.150 -5.559 8.278 1.00 71.06 166 THR A C 1
ATOM 1369 O O . THR A 1 166 ? 9.248 -6.385 8.371 1.00 71.06 166 THR A O 1
ATOM 1372 N N . GLY A 1 167 ? 10.748 -5.299 7.108 1.00 69.62 167 GLY A N 1
ATOM 1373 C CA . GLY A 1 167 ? 10.486 -6.044 5.879 1.00 69.62 167 GLY A CA 1
ATOM 1374 C C . GLY A 1 167 ? 11.054 -7.454 5.931 1.00 69.62 167 GLY A C 1
ATOM 1375 O O . GLY A 1 167 ? 10.336 -8.379 5.573 1.00 69.62 167 GLY A O 1
ATOM 1376 N N . THR A 1 168 ? 12.274 -7.623 6.450 1.00 71.38 168 THR A N 1
ATOM 1377 C CA . THR A 1 168 ? 12.888 -8.935 6.688 1.00 71.38 168 THR A CA 1
ATOM 1378 C C . THR A 1 168 ? 12.051 -9.773 7.651 1.00 71.38 168 THR A C 1
ATOM 1380 O O . THR A 1 168 ? 11.803 -10.930 7.355 1.00 71.38 168 THR A O 1
ATOM 1383 N N . LEU A 1 169 ? 11.533 -9.198 8.746 1.00 72.94 169 LEU A N 1
ATOM 1384 C CA . LEU A 1 169 ? 10.630 -9.911 9.666 1.00 72.94 169 LEU A CA 1
ATOM 1385 C C . LEU A 1 169 ? 9.330 -10.372 8.993 1.00 72.94 169 LEU A C 1
ATOM 1387 O O . LEU A 1 169 ? 8.866 -11.482 9.218 1.00 72.94 169 LEU A O 1
ATOM 1391 N N . TYR A 1 170 ? 8.745 -9.533 8.138 1.00 69.75 170 TYR A N 1
ATOM 1392 C CA . TYR A 1 170 ? 7.548 -9.908 7.384 1.00 69.75 170 TYR A CA 1
ATOM 1393 C C . TYR A 1 170 ? 7.839 -10.967 6.308 1.00 69.75 170 TYR A C 1
ATOM 1395 O O . TYR A 1 170 ? 7.048 -11.883 6.101 1.00 69.75 170 TYR A O 1
ATOM 1403 N N . GLY A 1 171 ? 8.978 -10.836 5.625 1.00 62.44 171 GLY A N 1
ATOM 1404 C CA . GLY A 1 171 ? 9.442 -11.759 4.593 1.00 62.44 171 GLY A CA 1
ATOM 1405 C C . GLY A 1 171 ? 10.087 -13.033 5.135 1.00 62.44 171 GLY A C 1
ATOM 1406 O O . GLY A 1 171 ? 10.299 -13.951 4.358 1.00 62.44 171 GLY A O 1
ATOM 1407 N N . ALA A 1 172 ? 10.356 -13.109 6.440 1.00 59.62 172 ALA A N 1
ATOM 1408 C CA . ALA A 1 172 ? 10.974 -14.235 7.140 1.00 59.62 172 ALA A CA 1
ATOM 1409 C C . ALA A 1 172 ? 10.305 -15.581 6.847 1.00 59.62 172 ALA A C 1
ATOM 1411 O O . ALA A 1 172 ? 10.970 -16.598 6.695 1.00 59.62 172 ALA A O 1
ATOM 1412 N N . ASN A 1 173 ? 8.975 -15.561 6.749 1.00 56.56 173 ASN A N 1
ATOM 1413 C CA . ASN A 1 173 ? 8.156 -16.734 6.456 1.00 56.56 173 ASN A CA 1
ATOM 1414 C C . ASN A 1 173 ? 8.177 -17.154 4.984 1.00 56.56 173 ASN A C 1
ATOM 1416 O O . ASN A 1 173 ? 7.629 -18.195 4.633 1.00 56.56 173 ASN A O 1
ATOM 1420 N N . ALA A 1 174 ? 8.776 -16.351 4.109 1.00 59.00 174 ALA A N 1
ATOM 1421 C CA . ALA A 1 174 ? 8.909 -16.652 2.700 1.00 59.00 174 ALA A CA 1
ATOM 1422 C C . ALA A 1 174 ? 10.377 -16.966 2.408 1.00 59.00 174 ALA A C 1
ATOM 1424 O O . ALA A 1 174 ? 11.194 -16.064 2.243 1.00 59.00 174 ALA A O 1
ATOM 1425 N N . LEU A 1 175 ? 10.699 -18.259 2.302 1.00 42.09 175 LEU A N 1
ATOM 1426 C CA . LEU A 1 175 ? 12.050 -18.780 2.035 1.00 42.09 175 LEU A CA 1
ATOM 1427 C C . LEU A 1 175 ? 12.714 -18.199 0.762 1.00 42.09 175 LEU A C 1
ATOM 1429 O O . LEU A 1 175 ? 13.923 -18.321 0.601 1.00 42.09 175 LEU A O 1
ATOM 1433 N N . GLY A 1 176 ? 11.948 -17.540 -0.118 1.00 51.34 176 GLY A N 1
ATOM 1434 C CA . GLY A 1 176 ? 12.430 -16.814 -1.303 1.00 51.34 176 GLY A CA 1
ATOM 1435 C C . GLY A 1 176 ? 12.133 -15.305 -1.321 1.00 51.34 176 GLY A C 1
ATOM 1436 O O . GLY A 1 176 ? 12.248 -14.681 -2.372 1.00 51.34 176 GLY A O 1
ATOM 1437 N N . GLY A 1 177 ? 11.731 -14.714 -0.189 1.00 52.84 177 GLY A N 1
ATOM 1438 C CA . GLY A 1 177 ? 11.213 -13.346 -0.090 1.00 52.84 177 GLY A CA 1
ATOM 1439 C C . GLY A 1 177 ? 9.698 -13.261 -0.318 1.00 52.84 177 GLY A C 1
ATOM 1440 O O . GLY A 1 177 ? 9.118 -14.028 -1.081 1.00 52.84 177 GLY A O 1
ATOM 1441 N N . ALA A 1 178 ? 9.030 -12.329 0.369 1.00 58.16 178 ALA A N 1
ATOM 1442 C CA . ALA A 1 178 ? 7.583 -12.133 0.257 1.00 58.16 178 ALA A CA 1
ATOM 1443 C C . ALA A 1 178 ? 7.260 -10.891 -0.583 1.00 58.16 178 ALA A C 1
ATOM 1445 O O . ALA A 1 178 ? 7.576 -9.766 -0.190 1.00 58.16 178 ALA A O 1
ATOM 1446 N N . ILE A 1 179 ? 6.560 -11.083 -1.702 1.00 54.94 179 ILE A N 1
ATOM 1447 C CA . ILE A 1 179 ? 5.930 -9.992 -2.455 1.00 54.94 179 ILE A CA 1
ATOM 1448 C C . ILE A 1 179 ? 4.459 -9.930 -2.031 1.00 54.94 179 ILE A C 1
ATOM 1450 O O . ILE A 1 179 ? 3.670 -10.802 -2.386 1.00 54.94 179 ILE A O 1
ATOM 1454 N N . LYS A 1 180 ? 4.078 -8.901 -1.259 1.00 62.97 180 LYS A N 1
ATOM 145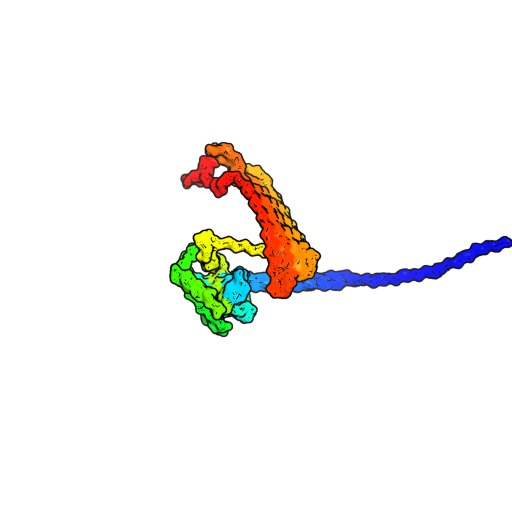5 C CA . LYS A 1 180 ? 2.670 -8.642 -0.909 1.00 62.97 180 LYS A CA 1
ATOM 1456 C C . LYS A 1 180 ? 2.063 -7.685 -1.926 1.00 62.97 180 LYS A C 1
ATOM 1458 O O . LYS A 1 180 ? 2.306 -6.481 -1.874 1.00 62.97 180 LYS A O 1
ATOM 1463 N N . TYR A 1 181 ? 1.246 -8.221 -2.819 1.00 61.06 181 TYR A N 1
ATOM 1464 C CA . TYR A 1 181 ? 0.440 -7.424 -3.732 1.00 61.06 181 TYR A CA 1
ATOM 1465 C C . TYR A 1 181 ? -0.948 -7.190 -3.120 1.00 61.06 181 TYR A C 1
ATOM 1467 O O . TYR A 1 181 ? -1.730 -8.126 -2.980 1.00 61.06 181 TYR A O 1
ATOM 1475 N N . VAL A 1 182 ? -1.239 -5.952 -2.702 1.00 74.44 182 VAL A N 1
ATOM 1476 C CA . VAL A 1 182 ? -2.538 -5.569 -2.117 1.00 74.44 182 VAL A CA 1
ATOM 1477 C C . VAL A 1 182 ? -3.291 -4.706 -3.119 1.00 74.44 182 VAL A C 1
ATOM 1479 O O . VAL A 1 182 ? -2.964 -3.538 -3.317 1.00 74.44 182 VAL A O 1
ATOM 1482 N N . ALA A 1 183 ? -4.282 -5.301 -3.774 1.00 80.00 183 ALA A N 1
ATOM 1483 C CA . ALA A 1 183 ? -5.183 -4.593 -4.670 1.00 80.00 183 ALA A CA 1
ATOM 1484 C C . ALA A 1 183 ? -6.221 -3.796 -3.873 1.00 80.00 183 ALA A C 1
ATOM 1486 O O . ALA A 1 183 ? -6.710 -4.268 -2.848 1.00 80.00 183 ALA A O 1
ATOM 1487 N N . ASN A 1 184 ? -6.628 -2.634 -4.384 1.00 88.50 184 ASN A N 1
ATOM 1488 C CA . ASN A 1 184 ? -7.848 -2.000 -3.896 1.00 88.50 184 ASN A CA 1
ATOM 1489 C C . ASN A 1 184 ? -9.055 -2.833 -4.349 1.00 88.50 184 ASN A C 1
ATOM 1491 O O . ASN A 1 184 ? -9.206 -3.101 -5.547 1.00 88.50 184 ASN A O 1
ATOM 1495 N N . ALA A 1 185 ? -9.907 -3.212 -3.397 1.00 93.00 185 ALA A N 1
ATOM 1496 C CA . ALA A 1 185 ? -11.151 -3.917 -3.676 1.00 93.00 185 ALA A CA 1
ATOM 1497 C C . ALA A 1 185 ? -12.134 -3.032 -4.480 1.00 93.00 185 ALA A C 1
ATOM 1499 O O . ALA A 1 185 ? -11.980 -1.800 -4.505 1.00 93.00 185 ALA A O 1
ATOM 1500 N N . PRO A 1 186 ? -13.133 -3.630 -5.155 1.00 96.50 186 PRO A N 1
ATOM 1501 C CA . PRO A 1 186 ? -14.254 -2.886 -5.718 1.00 96.50 186 PRO A CA 1
ATOM 1502 C C . PRO A 1 186 ? -15.008 -2.075 -4.648 1.00 96.50 186 PRO A C 1
ATOM 1504 O O . PRO A 1 186 ? -15.260 -2.580 -3.558 1.00 96.50 186 PRO A O 1
ATOM 1507 N N . ASN A 1 187 ? -15.378 -0.829 -4.951 1.00 96.19 187 ASN A N 1
ATOM 1508 C CA . ASN A 1 187 ? -16.253 -0.015 -4.100 1.00 96.19 187 ASN A CA 1
ATOM 1509 C C . ASN A 1 187 ? -17.718 -0.385 -4.397 1.00 96.19 187 ASN A C 1
ATOM 1511 O O . ASN A 1 187 ? -18.129 -0.367 -5.559 1.00 96.19 187 ASN A O 1
ATOM 1515 N N . LEU A 1 188 ? -18.471 -0.748 -3.355 1.00 96.44 188 LEU A N 1
ATOM 1516 C CA . LEU A 1 188 ? -19.861 -1.207 -3.438 1.00 96.44 188 LEU A CA 1
ATOM 1517 C C . LEU A 1 188 ? -20.880 -0.083 -3.635 1.00 96.44 188 LEU A C 1
ATOM 1519 O O . LEU A 1 188 ? -22.001 -0.371 -4.043 1.00 96.44 188 LEU A O 1
ATOM 1523 N N . ASP A 1 189 ? -20.507 1.161 -3.361 1.00 96.25 189 ASP A N 1
ATOM 1524 C CA . ASP A 1 189 ? -21.433 2.290 -3.282 1.00 96.25 189 ASP A CA 1
ATOM 1525 C C . ASP A 1 189 ? -21.210 3.290 -4.419 1.00 96.25 189 ASP A C 1
ATOM 1527 O O . ASP A 1 189 ? -22.172 3.831 -4.965 1.00 96.25 189 ASP A O 1
ATOM 1531 N N . ASP A 1 190 ? -19.955 3.469 -4.842 1.00 95.31 190 ASP A N 1
ATOM 1532 C CA . ASP A 1 190 ? -19.588 4.513 -5.796 1.00 95.31 190 ASP A CA 1
ATOM 1533 C C . ASP A 1 190 ? -19.077 3.968 -7.129 1.00 95.31 190 ASP A C 1
ATOM 1535 O O . ASP A 1 190 ? -18.183 3.117 -7.203 1.00 95.31 190 ASP A O 1
ATOM 1539 N N . PHE A 1 191 ? -19.575 4.556 -8.217 1.00 97.19 191 PHE A N 1
ATOM 1540 C CA . PHE A 1 191 ? -18.911 4.457 -9.510 1.00 97.19 191 PHE A CA 1
ATOM 1541 C C . PHE A 1 191 ? -17.595 5.245 -9.485 1.00 97.19 191 PHE A C 1
ATOM 1543 O O . PHE A 1 191 ? -17.545 6.376 -9.002 1.00 97.19 191 PHE A O 1
ATOM 1550 N N . GLY A 1 192 ? -16.535 4.675 -10.055 1.00 95.25 192 GLY A N 1
ATOM 1551 C CA . GLY A 1 192 ? -15.241 5.340 -10.170 1.00 95.25 192 GLY A CA 1
ATOM 1552 C C . GLY A 1 192 ? -14.556 4.999 -11.482 1.00 95.25 192 GLY A C 1
ATOM 1553 O O . GLY A 1 192 ? -14.628 3.868 -11.943 1.00 95.25 192 GLY A O 1
ATOM 1554 N N . ALA A 1 193 ? -13.869 5.966 -12.077 1.00 96.75 193 ALA A N 1
ATOM 1555 C CA . ALA A 1 193 ? -13.027 5.739 -13.241 1.00 96.75 193 ALA A CA 1
ATOM 1556 C C . ALA A 1 193 ? -11.769 6.598 -13.128 1.00 96.75 193 ALA A C 1
ATOM 1558 O O . ALA A 1 193 ? -11.831 7.741 -12.672 1.00 96.75 193 ALA A O 1
ATOM 1559 N N . LEU A 1 194 ? -10.633 6.039 -13.525 1.00 94.62 194 LEU A N 1
ATOM 1560 C CA . LEU A 1 194 ? -9.349 6.726 -13.547 1.00 94.62 194 LEU A CA 1
ATOM 1561 C C . LEU A 1 194 ? -8.594 6.311 -14.804 1.00 94.62 194 LEU A C 1
ATOM 1563 O O . LEU A 1 194 ? -8.642 5.147 -15.191 1.00 94.62 194 LEU A O 1
ATOM 1567 N N . GLY A 1 195 ? -7.908 7.258 -15.430 1.00 95.12 195 GLY A N 1
ATOM 1568 C CA . GLY A 1 195 ? -7.063 6.999 -16.583 1.00 95.12 195 GLY A CA 1
ATOM 1569 C C . GLY A 1 195 ? -5.844 7.907 -16.566 1.00 95.12 195 GLY A C 1
ATOM 1570 O O . GLY A 1 195 ? -5.959 9.071 -16.182 1.00 95.12 195 GLY A O 1
ATOM 1571 N N . ASP A 1 196 ? -4.707 7.363 -16.972 1.00 93.56 196 ASP A N 1
ATOM 1572 C CA . ASP A 1 196 ? -3.456 8.078 -17.193 1.00 93.56 196 ASP A CA 1
ATOM 1573 C C . ASP A 1 196 ? -2.880 7.676 -18.552 1.00 93.56 196 ASP A C 1
ATOM 1575 O O . ASP A 1 196 ? -3.082 6.555 -19.027 1.00 93.56 196 ASP A O 1
ATOM 1579 N N . PHE A 1 197 ? -2.195 8.612 -19.197 1.00 95.75 197 PHE A N 1
ATOM 1580 C CA . PHE A 1 197 ? -1.485 8.355 -20.436 1.00 95.75 197 PHE A CA 1
ATOM 1581 C C . PHE A 1 197 ? -0.233 9.220 -20.492 1.00 95.75 197 PHE A C 1
ATOM 1583 O O . PHE A 1 197 ? -0.281 10.418 -20.203 1.00 95.75 197 PHE A O 1
ATOM 1590 N N . GLY A 1 198 ? 0.873 8.625 -20.920 1.00 93.19 198 GLY A N 1
ATOM 1591 C CA . GLY A 1 198 ? 2.150 9.298 -21.062 1.00 93.19 198 GLY A CA 1
ATOM 1592 C C . GLY A 1 198 ? 2.847 8.917 -22.357 1.00 93.19 198 GLY A C 1
ATOM 1593 O O . GLY A 1 198 ? 2.716 7.811 -22.877 1.00 93.19 198 GLY A O 1
ATOM 1594 N N . VAL A 1 199 ? 3.609 9.874 -22.877 1.00 95.06 199 VAL A N 1
ATOM 1595 C CA . VAL A 1 199 ? 4.518 9.686 -24.007 1.00 95.06 199 VAL A CA 1
ATOM 1596 C C . VAL A 1 199 ? 5.856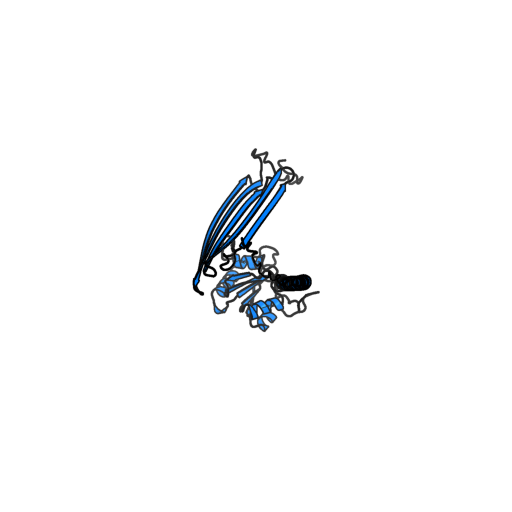 10.281 -23.610 1.00 95.06 199 VAL A C 1
ATOM 1598 O O . VAL A 1 199 ? 5.916 11.374 -23.047 1.00 95.06 199 VAL A O 1
ATOM 1601 N N . SER A 1 200 ? 6.939 9.573 -23.895 1.00 91.19 200 SER A N 1
ATOM 1602 C CA . SER A 1 200 ? 8.293 10.097 -23.718 1.00 91.19 200 SER A CA 1
ATOM 1603 C C . SER A 1 200 ? 9.198 9.639 -24.854 1.00 91.19 200 SER A C 1
ATOM 1605 O O . SER A 1 200 ? 8.768 8.911 -25.743 1.00 91.19 200 SER A O 1
ATOM 1607 N N . SER A 1 201 ? 10.446 10.093 -24.864 1.00 89.56 201 SER A N 1
ATOM 1608 C CA . SER A 1 201 ? 11.444 9.654 -25.836 1.00 89.56 201 SER A CA 1
ATOM 1609 C C . SER A 1 201 ? 12.713 9.274 -25.104 1.00 89.56 201 SER A C 1
ATOM 1611 O O . SER A 1 201 ? 13.114 9.955 -24.160 1.00 89.56 201 SER A O 1
ATOM 1613 N N . THR A 1 202 ? 13.349 8.209 -25.566 1.00 83.88 202 THR A N 1
ATOM 1614 C CA . THR A 1 202 ? 14.700 7.841 -25.156 1.00 83.88 202 THR A CA 1
ATOM 1615 C C . THR A 1 202 ? 15.677 8.410 -26.181 1.00 83.88 202 THR A C 1
ATOM 1617 O O . THR A 1 202 ? 15.461 8.277 -27.388 1.00 83.88 202 THR A O 1
ATOM 1620 N N . ASP A 1 203 ? 16.723 9.087 -25.708 1.00 78.88 203 ASP A N 1
ATOM 1621 C CA . ASP A 1 203 ? 17.727 9.692 -26.583 1.00 78.88 203 ASP A CA 1
ATOM 1622 C C . ASP A 1 203 ? 18.434 8.619 -27.423 1.00 78.88 203 ASP A C 1
ATOM 1624 O O . ASP A 1 203 ? 18.714 7.524 -26.932 1.00 78.88 203 ASP A O 1
ATOM 1628 N N . HIS A 1 204 ? 18.662 8.910 -28.704 1.00 75.81 204 HIS A N 1
ATOM 1629 C CA . HIS A 1 204 ? 19.196 7.966 -29.701 1.00 75.81 204 HIS A CA 1
ATOM 1630 C C . HIS A 1 204 ? 18.437 6.633 -29.872 1.00 75.81 204 HIS A C 1
ATOM 1632 O O . HIS A 1 204 ? 18.951 5.714 -30.513 1.00 75.81 204 HIS A O 1
ATOM 1638 N N . ALA A 1 205 ? 17.214 6.527 -29.355 1.00 80.38 205 ALA A N 1
ATOM 1639 C CA . ALA A 1 205 ? 16.376 5.348 -29.509 1.00 80.38 205 ALA A CA 1
ATOM 1640 C C . ALA A 1 205 ? 15.007 5.709 -30.091 1.00 80.38 205 ALA A C 1
ATOM 1642 O O . ALA A 1 205 ? 14.921 6.065 -31.265 1.00 80.38 205 ALA A O 1
ATOM 1643 N N . GLY A 1 206 ? 13.930 5.589 -29.314 1.00 85.44 206 GLY A N 1
ATOM 1644 C CA . GLY A 1 206 ? 12.577 5.760 -29.824 1.00 85.44 206 GLY A CA 1
ATOM 1645 C C . GLY A 1 206 ? 11.616 6.395 -28.833 1.00 85.44 206 GLY A C 1
ATOM 1646 O O . GLY A 1 206 ? 11.970 6.810 -27.729 1.00 85.44 206 GLY A O 1
ATOM 1647 N N . THR A 1 207 ? 10.363 6.469 -29.265 1.00 91.50 207 THR A N 1
ATOM 1648 C CA . THR A 1 207 ? 9.248 6.939 -28.448 1.00 91.50 207 THR A CA 1
ATOM 1649 C C . THR A 1 207 ? 8.788 5.833 -27.501 1.00 91.50 207 THR A C 1
ATOM 1651 O O . THR A 1 207 ? 8.683 4.670 -27.888 1.00 91.50 207 THR A O 1
ATOM 1654 N N . ASN A 1 208 ? 8.500 6.213 -26.263 1.00 90.81 208 ASN A N 1
ATOM 1655 C CA . ASN A 1 208 ? 7.887 5.382 -25.240 1.00 90.81 208 ASN A CA 1
ATOM 1656 C C . ASN A 1 208 ? 6.445 5.839 -25.041 1.00 90.81 208 ASN A C 1
ATOM 1658 O O . ASN A 1 208 ? 6.157 7.035 -25.144 1.00 90.81 208 ASN A O 1
ATOM 1662 N N . ASP A 1 209 ? 5.577 4.911 -24.669 1.00 94.50 209 ASP A N 1
ATOM 1663 C CA . ASP A 1 209 ? 4.199 5.203 -24.302 1.00 94.50 209 ASP A CA 1
ATOM 1664 C C . ASP A 1 209 ? 3.780 4.402 -23.067 1.00 94.50 209 ASP A C 1
ATOM 1666 O O . ASP A 1 209 ? 4.310 3.327 -22.771 1.00 94.50 209 ASP A O 1
ATOM 1670 N N . ASN A 1 210 ? 2.840 4.953 -22.311 1.00 94.50 210 ASN A N 1
ATOM 1671 C CA . ASN A 1 210 ? 2.139 4.236 -21.261 1.00 94.50 210 ASN A CA 1
ATOM 1672 C C . ASN A 1 210 ? 0.684 4.688 -21.212 1.00 94.50 210 ASN A C 1
ATOM 1674 O O . ASN A 1 210 ? 0.384 5.863 -21.399 1.00 94.50 210 ASN A O 1
ATOM 1678 N N . ALA A 1 211 ? -0.207 3.744 -20.957 1.00 95.88 211 ALA A N 1
ATOM 1679 C CA . ALA A 1 211 ? -1.627 3.962 -20.786 1.00 95.88 211 ALA A CA 1
ATOM 1680 C C . ALA A 1 211 ? -2.113 3.086 -19.636 1.00 95.88 211 ALA A C 1
ATOM 1682 O O . ALA A 1 211 ? -1.953 1.864 -19.665 1.00 95.88 211 ALA A O 1
ATOM 1683 N N . ASP A 1 212 ? -2.756 3.702 -18.657 1.00 95.50 212 ASP A N 1
ATOM 1684 C CA . ASP A 1 212 ? -3.301 3.031 -17.489 1.00 95.50 212 ASP A CA 1
ATOM 1685 C C . ASP A 1 212 ? -4.768 3.426 -17.359 1.00 95.50 212 ASP A C 1
ATOM 1687 O O . ASP A 1 212 ? -5.121 4.597 -17.479 1.00 95.50 212 ASP A O 1
ATOM 1691 N N . ALA A 1 213 ? -5.646 2.461 -17.115 1.00 96.69 213 ALA A N 1
ATOM 1692 C CA . ALA A 1 213 ? -7.062 2.734 -16.928 1.00 96.69 213 ALA A CA 1
ATOM 1693 C C . ALA A 1 213 ? -7.667 1.819 -15.869 1.00 96.69 213 ALA A C 1
ATOM 1695 O O . ALA A 1 213 ? -7.302 0.652 -15.731 1.00 96.69 213 ALA A O 1
ATOM 1696 N N . MET A 1 214 ? -8.628 2.352 -15.128 1.00 97.38 214 MET A N 1
ATOM 1697 C CA . MET A 1 214 ? -9.401 1.636 -14.130 1.00 97.38 214 MET A CA 1
ATOM 1698 C C . MET A 1 214 ? -10.850 2.098 -14.183 1.00 97.38 214 MET A C 1
ATOM 1700 O O . MET A 1 214 ? -11.142 3.281 -14.360 1.00 97.38 214 MET A O 1
ATOM 1704 N N . ILE A 1 215 ? -11.753 1.151 -13.962 1.00 97.94 215 ILE A N 1
ATOM 1705 C CA . ILE A 1 215 ? -13.168 1.402 -13.742 1.00 97.94 215 ILE A CA 1
ATOM 1706 C C . ILE A 1 215 ? -13.679 0.570 -12.563 1.00 97.94 215 ILE A C 1
ATOM 1708 O O . ILE A 1 215 ? -13.285 -0.580 -12.369 1.00 97.94 215 ILE A O 1
ATOM 1712 N N . ASN A 1 216 ? -14.568 1.159 -11.774 1.00 98.25 216 ASN A N 1
ATOM 1713 C CA . ASN A 1 216 ? -15.300 0.554 -10.676 1.00 98.25 216 ASN A CA 1
ATOM 1714 C C . ASN A 1 216 ? -16.792 0.792 -10.886 1.00 98.25 216 ASN A C 1
ATOM 1716 O O . ASN A 1 216 ? -17.221 1.935 -11.039 1.00 98.25 216 ASN A O 1
ATOM 1720 N N . ILE A 1 217 ? -17.575 -0.280 -10.862 1.00 98.19 217 ILE A N 1
ATOM 1721 C CA . ILE A 1 217 ? -19.009 -0.251 -11.118 1.00 98.19 217 ILE A CA 1
ATOM 1722 C C . ILE A 1 217 ? -19.724 -0.994 -9.984 1.00 98.19 217 ILE A C 1
ATOM 1724 O O . ILE A 1 217 ? -19.605 -2.223 -9.904 1.00 98.19 217 ILE A O 1
ATOM 1728 N N . PRO A 1 218 ? -20.492 -0.297 -9.129 1.00 97.44 218 PRO A N 1
ATOM 1729 C CA . PRO A 1 218 ? -21.414 -0.951 -8.213 1.00 97.44 218 PRO A CA 1
ATOM 1730 C C . PRO A 1 218 ? -22.599 -1.499 -9.017 1.00 97.44 218 PRO A C 1
ATOM 1732 O O . PRO A 1 218 ? -23.391 -0.746 -9.579 1.00 97.44 218 PRO A O 1
ATOM 1735 N N . LEU A 1 219 ? -22.703 -2.826 -9.117 1.00 96.69 219 LEU A N 1
ATOM 1736 C CA . LEU A 1 219 ? -23.818 -3.494 -9.796 1.00 96.69 219 LEU A CA 1
ATOM 1737 C C . LEU A 1 219 ? -25.079 -3.472 -8.933 1.00 96.69 219 LEU A C 1
ATOM 1739 O O . LEU A 1 219 ? -26.183 -3.266 -9.430 1.00 96.69 219 LEU A O 1
ATOM 1743 N N . VAL A 1 220 ? -24.902 -3.698 -7.631 1.00 95.75 220 VAL A N 1
ATOM 1744 C CA . VAL A 1 220 ? -25.952 -3.604 -6.619 1.00 95.75 220 VAL A CA 1
ATOM 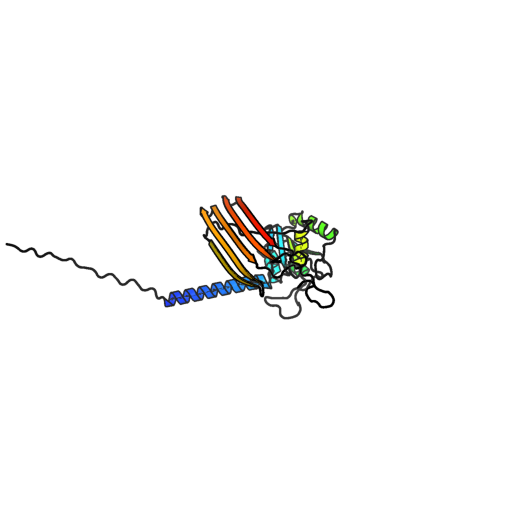1745 C C . VAL A 1 220 ? -25.371 -2.815 -5.447 1.00 95.75 220 VAL A C 1
ATOM 1747 O O . VAL A 1 220 ? -24.492 -3.356 -4.769 1.00 95.75 220 VAL A O 1
ATOM 1750 N N . PRO A 1 221 ? -25.832 -1.573 -5.199 1.00 93.12 221 PRO A N 1
ATOM 1751 C CA . PRO A 1 221 ? -25.294 -0.724 -4.139 1.00 93.12 221 PRO A CA 1
ATOM 1752 C C . PRO A 1 221 ? -25.227 -1.444 -2.789 1.00 93.12 221 PRO A C 1
ATOM 1754 O O . PRO A 1 221 ? -26.189 -2.107 -2.386 1.00 93.12 221 PRO A O 1
ATOM 1757 N N . GLY A 1 222 ? -24.074 -1.374 -2.127 1.00 92.31 222 GLY A N 1
ATOM 1758 C CA . GLY A 1 222 ? -23.812 -2.034 -0.846 1.00 92.31 222 GLY A CA 1
ATOM 1759 C C . GLY A 1 222 ? -23.734 -3.569 -0.887 1.00 92.31 222 GLY A C 1
ATOM 1760 O O . GLY A 1 222 ? -23.571 -4.188 0.163 1.00 92.31 222 GLY A O 1
ATOM 1761 N N . LYS A 1 223 ? -23.862 -4.211 -2.061 1.00 96.25 223 LYS A N 1
ATOM 1762 C CA . LYS A 1 223 ? -23.870 -5.682 -2.182 1.00 96.25 223 LYS A CA 1
ATOM 1763 C C . LYS A 1 223 ? -22.905 -6.237 -3.208 1.00 96.25 223 LYS A C 1
ATOM 1765 O O . LYS A 1 223 ? -22.191 -7.171 -2.884 1.00 96.25 223 LYS A O 1
ATOM 1770 N N . ILE A 1 224 ? -22.895 -5.738 -4.442 1.00 97.50 224 ILE A N 1
ATOM 1771 C CA . ILE A 1 224 ? -22.055 -6.303 -5.505 1.00 97.50 224 ILE A CA 1
ATOM 1772 C C . ILE A 1 224 ? -21.403 -5.183 -6.300 1.00 97.50 224 ILE A C 1
ATOM 1774 O O . ILE A 1 224 ? -22.098 -4.306 -6.809 1.00 97.50 224 ILE A O 1
ATOM 1778 N N . ALA A 1 225 ? -20.086 -5.255 -6.480 1.00 98.19 225 ALA A N 1
ATOM 1779 C CA . ALA A 1 225 ? -19.350 -4.366 -7.368 1.00 98.19 225 ALA A CA 1
ATOM 1780 C C . ALA A 1 225 ? -18.295 -5.108 -8.175 1.00 98.19 225 ALA A C 1
ATOM 1782 O O . ALA A 1 225 ? -17.710 -6.097 -7.730 1.00 98.19 225 ALA A O 1
ATOM 1783 N N . ILE A 1 226 ? -18.038 -4.584 -9.367 1.00 97.94 226 ILE A N 1
ATOM 1784 C CA . ILE A 1 226 ? -16.972 -5.035 -10.248 1.00 97.94 226 ILE A CA 1
ATOM 1785 C C . ILE A 1 226 ? -15.949 -3.919 -10.382 1.00 97.94 226 ILE A C 1
ATOM 1787 O O . ILE A 1 226 ? -16.301 -2.751 -10.534 1.00 97.94 226 ILE A O 1
ATOM 1791 N N . ARG A 1 227 ? -14.673 -4.288 -10.374 1.00 97.88 227 ARG A N 1
ATOM 1792 C CA . ARG A 1 227 ? -13.571 -3.394 -10.711 1.00 97.88 227 ARG A CA 1
ATOM 1793 C C . ARG A 1 227 ? -12.713 -4.033 -11.783 1.00 97.88 227 ARG A C 1
ATOM 1795 O O . ARG A 1 227 ? -12.319 -5.184 -11.635 1.00 97.88 227 ARG A O 1
ATOM 1802 N N . ALA A 1 228 ? -12.403 -3.288 -12.830 1.00 97.56 228 ALA A N 1
ATOM 1803 C CA . ALA A 1 228 ? -11.467 -3.709 -13.857 1.00 97.56 228 ALA A CA 1
ATOM 1804 C C . ALA A 1 228 ? -10.379 -2.652 -14.016 1.00 97.56 228 ALA A C 1
ATOM 1806 O O . ALA A 1 228 ? -10.660 -1.455 -13.978 1.00 97.56 228 ALA A O 1
ATOM 1807 N N . ASP A 1 229 ? -9.140 -3.092 -14.170 1.00 96.62 229 ASP A N 1
ATOM 1808 C CA . ASP A 1 229 ? -7.999 -2.226 -14.422 1.00 96.62 229 ASP A CA 1
ATOM 1809 C C . ASP A 1 229 ? -7.057 -2.860 -15.440 1.00 96.62 229 ASP A C 1
ATOM 1811 O O . ASP A 1 229 ? -6.985 -4.083 -15.564 1.00 96.62 229 ASP A O 1
ATOM 1815 N N . GLY A 1 230 ? -6.372 -2.024 -16.207 1.00 96.44 230 GLY A N 1
ATOM 1816 C CA . GLY A 1 230 ? -5.468 -2.464 -17.253 1.00 96.44 230 GLY A CA 1
ATOM 1817 C C . GLY A 1 230 ? -4.376 -1.447 -17.511 1.00 96.44 230 GLY A C 1
ATOM 1818 O O . GLY A 1 230 ? -4.580 -0.245 -17.343 1.00 96.44 230 GLY A O 1
ATOM 1819 N N . ILE A 1 231 ? -3.223 -1.967 -17.911 1.00 95.75 231 ILE A N 1
ATOM 1820 C CA . ILE A 1 231 ? -2.039 -1.185 -18.239 1.00 95.75 231 ILE A CA 1
ATOM 1821 C C . ILE A 1 231 ? -1.486 -1.660 -19.576 1.00 95.75 231 ILE A C 1
ATOM 1823 O O . ILE A 1 231 ? -1.414 -2.864 -19.852 1.00 95.75 231 ILE A O 1
ATOM 1827 N N . GLN A 1 232 ? -1.036 -0.711 -20.376 1.00 97.12 232 GLN A N 1
ATOM 1828 C CA . GLN A 1 232 ? -0.176 -0.944 -21.517 1.00 97.12 232 GLN A CA 1
ATOM 1829 C C . GLN A 1 232 ? 1.018 -0.011 -21.391 1.00 97.12 232 GLN A C 1
ATOM 1831 O O . GLN A 1 232 ? 0.858 1.183 -21.191 1.00 97.12 232 GLN A O 1
ATOM 1836 N N . ALA A 1 233 ? 2.221 -0.556 -21.503 1.00 95.56 233 ALA A N 1
ATOM 1837 C CA . ALA A 1 233 ? 3.437 0.239 -21.498 1.00 95.56 233 ALA A CA 1
ATOM 1838 C C . ALA A 1 233 ? 4.381 -0.269 -22.577 1.00 95.56 233 ALA A C 1
ATOM 1840 O O . ALA A 1 233 ? 4.597 -1.479 -22.701 1.00 95.56 233 ALA A O 1
ATOM 1841 N N . PHE A 1 234 ? 4.932 0.644 -23.363 1.00 94.00 234 PHE A N 1
ATOM 1842 C CA . PHE A 1 234 ? 6.015 0.381 -24.290 1.00 94.00 234 PHE A CA 1
ATOM 1843 C C . PHE A 1 234 ? 7.214 1.256 -23.940 1.00 94.00 234 PHE A C 1
ATOM 1845 O O . PHE A 1 234 ? 7.127 2.480 -23.876 1.00 94.00 234 PHE A O 1
ATOM 1852 N N . GLN A 1 235 ? 8.350 0.603 -23.736 1.00 90.50 235 GLN A N 1
ATOM 1853 C CA . GLN A 1 235 ? 9.642 1.240 -23.558 1.00 90.50 235 GLN A CA 1
ATOM 1854 C C . GLN A 1 235 ? 10.511 0.893 -24.761 1.00 90.50 235 GLN A C 1
ATOM 1856 O O . GLN A 1 235 ? 10.717 -0.281 -25.084 1.00 90.50 235 GLN A O 1
ATOM 1861 N N . SER A 1 236 ? 10.999 1.932 -25.428 1.00 88.12 236 SER A N 1
ATOM 1862 C CA . SER A 1 236 ? 11.997 1.820 -26.479 1.00 88.12 236 SER A CA 1
ATOM 1863 C C . SER A 1 236 ? 13.337 1.360 -25.904 1.00 88.12 236 SER A C 1
ATOM 1865 O O . SER A 1 236 ? 13.615 1.485 -24.711 1.00 88.12 236 SER A O 1
ATOM 1867 N N . SER A 1 237 ? 14.152 0.772 -26.772 1.00 83.38 237 SER A N 1
ATOM 1868 C CA . SER A 1 237 ? 15.481 0.265 -26.441 1.00 83.38 237 SER A CA 1
ATOM 1869 C C . SER A 1 237 ? 16.449 1.359 -25.998 1.00 83.38 237 SER A C 1
ATOM 1871 O O . SER A 1 237 ? 16.189 2.541 -26.179 1.00 83.38 237 SER A O 1
ATOM 1873 N N . PHE A 1 238 ? 17.612 0.963 -25.486 1.00 75.50 238 PHE A N 1
ATOM 1874 C CA . PHE A 1 238 ? 18.700 1.894 -25.162 1.00 75.50 238 PHE A CA 1
ATOM 1875 C C . PHE A 1 238 ? 20.032 1.546 -25.843 1.00 75.50 238 PHE A C 1
ATOM 1877 O O . PHE A 1 238 ? 20.985 2.310 -25.728 1.00 75.50 238 PHE A O 1
ATOM 1884 N N . GLY A 1 239 ? 20.130 0.415 -26.554 1.00 70.62 239 GLY A N 1
ATOM 1885 C CA . GLY A 1 239 ? 21.378 0.013 -27.202 1.00 70.62 239 GLY A CA 1
ATOM 1886 C C . GLY A 1 239 ? 21.220 -1.082 -28.255 1.00 70.62 239 GLY A C 1
ATOM 1887 O O . GLY A 1 239 ? 20.164 -1.703 -28.394 1.00 70.62 239 GLY A O 1
ATOM 1888 N N . GLN A 1 240 ? 22.296 -1.312 -29.008 1.00 70.94 240 GLN A N 1
ATOM 1889 C CA . GLN A 1 240 ? 22.413 -2.400 -29.980 1.00 70.94 240 GLN A CA 1
ATOM 1890 C C . GLN A 1 240 ? 23.461 -3.397 -29.497 1.00 70.94 240 GLN A C 1
ATOM 1892 O O . GLN A 1 240 ? 24.556 -3.003 -29.100 1.00 70.94 240 GLN A O 1
ATOM 1897 N N . ASN A 1 241 ? 23.156 -4.690 -29.573 1.00 65.75 241 ASN A N 1
ATOM 1898 C CA . ASN A 1 241 ? 24.126 -5.723 -29.248 1.00 65.75 241 ASN A CA 1
ATOM 1899 C C . ASN A 1 241 ? 24.890 -6.126 -30.511 1.00 65.75 241 ASN A C 1
ATOM 1901 O O . ASN A 1 241 ? 24.425 -6.954 -31.298 1.00 65.75 241 ASN A O 1
ATOM 1905 N N . THR A 1 242 ? 26.073 -5.554 -30.721 1.00 67.69 242 THR A N 1
ATOM 1906 C CA . THR A 1 242 ? 26.885 -5.873 -31.906 1.00 67.69 242 THR A CA 1
ATOM 1907 C C . THR A 1 242 ? 27.496 -7.277 -31.854 1.00 67.69 242 THR A C 1
ATOM 1909 O O . THR A 1 242 ? 27.753 -7.854 -32.907 1.00 67.69 242 THR A O 1
ATOM 1912 N N . LEU A 1 243 ? 27.661 -7.866 -30.661 1.00 65.06 243 LEU A N 1
ATOM 1913 C CA . LEU A 1 243 ? 28.207 -9.216 -30.472 1.00 65.06 243 LEU A CA 1
ATOM 1914 C C . LEU A 1 243 ? 27.211 -10.317 -30.876 1.00 65.06 243 LEU A C 1
ATOM 1916 O O . LEU A 1 243 ? 27.597 -11.298 -31.506 1.00 65.06 243 LEU A O 1
ATOM 1920 N N . LEU A 1 244 ? 25.934 -10.158 -30.513 1.00 68.06 244 LEU A N 1
ATOM 1921 C CA . LEU A 1 244 ? 24.857 -11.108 -30.831 1.00 68.06 244 LEU A CA 1
ATOM 1922 C C . LEU A 1 244 ? 24.071 -10.723 -32.095 1.00 68.06 244 LEU A C 1
ATOM 1924 O O . LEU A 1 244 ? 23.163 -11.447 -32.499 1.00 68.06 244 LEU A O 1
ATOM 1928 N N . GLY A 1 245 ? 24.392 -9.577 -32.704 1.00 68.19 245 GLY A N 1
ATOM 1929 C CA . GLY A 1 245 ? 23.684 -9.038 -33.866 1.00 68.19 245 GLY A CA 1
ATOM 1930 C C . GLY A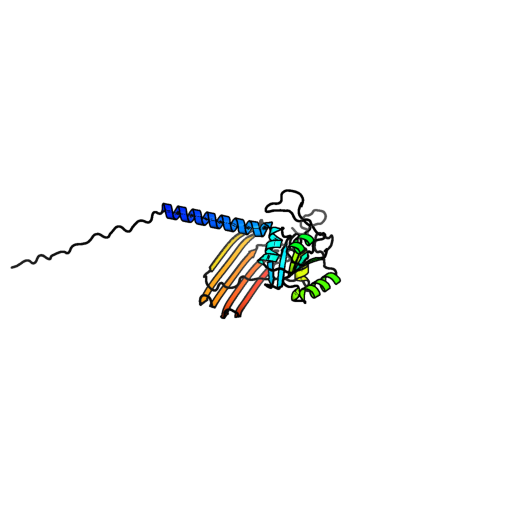 1 245 ? 22.231 -8.640 -33.582 1.00 68.19 245 GLY A C 1
ATOM 1931 O O . GLY A 1 245 ? 21.450 -8.481 -34.521 1.00 68.19 245 GLY A O 1
ATOM 1932 N N . THR A 1 246 ? 21.839 -8.497 -32.311 1.00 68.38 246 THR A N 1
ATOM 1933 C CA . THR A 1 246 ? 20.467 -8.146 -31.932 1.00 68.38 246 THR A CA 1
ATOM 1934 C C . THR A 1 246 ? 20.294 -6.632 -31.853 1.00 68.38 246 THR A C 1
ATOM 1936 O O . THR A 1 246 ? 21.070 -5.907 -31.227 1.00 68.38 246 THR A O 1
ATOM 1939 N N . LYS A 1 247 ? 19.246 -6.145 -32.519 1.00 72.81 247 LYS A N 1
ATOM 1940 C CA . LYS A 1 247 ? 18.812 -4.746 -32.457 1.00 72.81 247 LYS A CA 1
ATOM 1941 C C . LYS A 1 247 ? 17.831 -4.558 -31.300 1.00 72.81 247 LYS A C 1
ATOM 1943 O O . LYS A 1 247 ? 17.260 -5.533 -30.815 1.00 72.81 247 LYS A O 1
ATOM 1948 N N . ASP A 1 248 ? 17.651 -3.313 -30.874 1.00 73.75 248 ASP A N 1
ATOM 1949 C CA . ASP A 1 248 ? 16.652 -2.892 -29.888 1.00 73.75 248 ASP A CA 1
ATOM 1950 C C . ASP A 1 248 ? 16.775 -3.569 -28.509 1.00 73.75 248 ASP A C 1
ATOM 1952 O O . ASP A 1 248 ? 15.775 -3.969 -27.895 1.00 73.75 248 ASP A O 1
ATOM 1956 N N . GLN A 1 249 ? 18.012 -3.679 -28.007 1.00 77.56 249 GLN A N 1
ATOM 1957 C CA . GLN A 1 249 ? 18.286 -4.211 -26.675 1.00 77.56 249 GLN A CA 1
ATOM 1958 C C . GLN A 1 249 ? 17.696 -3.284 -25.605 1.00 77.56 249 GLN A C 1
ATOM 1960 O O . GLN A 1 249 ? 17.892 -2.065 -25.623 1.00 77.56 249 GLN A O 1
ATOM 1965 N N . GLY A 1 250 ? 16.958 -3.881 -24.672 1.00 77.81 250 GLY A N 1
ATOM 1966 C CA . GLY A 1 250 ? 16.272 -3.171 -23.601 1.00 77.81 250 GLY A CA 1
ATOM 1967 C C . GLY A 1 250 ? 14.854 -2.726 -23.937 1.00 77.81 250 GLY A C 1
ATOM 1968 O O . GLY A 1 250 ? 14.196 -2.159 -23.070 1.00 77.81 250 GLY A O 1
ATOM 1969 N N . SER A 1 251 ? 14.367 -2.979 -25.157 1.00 87.06 251 SER A N 1
ATOM 1970 C CA . SER A 1 251 ? 12.966 -2.707 -25.479 1.00 87.06 251 SER A CA 1
ATOM 1971 C C . SER A 1 251 ? 12.042 -3.645 -24.702 1.00 87.06 251 SER A C 1
ATOM 1973 O O . SER A 1 251 ? 12.338 -4.831 -24.522 1.00 87.06 251 SER A O 1
ATOM 1975 N N . ALA A 1 252 ? 10.915 -3.118 -24.228 1.00 90.00 252 ALA A N 1
ATOM 1976 C CA . ALA A 1 252 ? 9.937 -3.898 -23.485 1.00 90.00 252 ALA A CA 1
ATOM 1977 C C . ALA A 1 252 ? 8.514 -3.422 -23.759 1.00 90.00 252 ALA A C 1
ATOM 1979 O O . ALA A 1 252 ? 8.217 -2.229 -23.752 1.00 90.00 252 ALA A O 1
ATOM 1980 N N . ARG A 1 253 ? 7.607 -4.378 -23.947 1.00 92.62 253 ARG A N 1
ATOM 1981 C CA . ARG A 1 253 ? 6.168 -4.149 -24.004 1.00 92.62 253 ARG A CA 1
ATOM 1982 C C . ARG A 1 253 ? 5.494 -4.929 -22.890 1.00 92.62 253 ARG A C 1
ATOM 1984 O O . ARG A 1 253 ? 5.584 -6.154 -22.843 1.00 92.62 253 ARG A O 1
ATOM 1991 N N . THR A 1 254 ? 4.790 -4.210 -22.029 1.00 94.56 254 THR A N 1
ATOM 1992 C CA . THR A 1 254 ? 3.969 -4.773 -20.962 1.00 94.56 254 THR A CA 1
ATOM 1993 C C . THR A 1 254 ? 2.506 -4.548 -21.294 1.00 94.56 254 THR A C 1
ATOM 1995 O O . THR A 1 254 ? 2.097 -3.424 -21.570 1.00 94.56 254 THR A O 1
ATOM 1998 N N . LEU A 1 255 ? 1.720 -5.616 -21.245 1.00 97.00 255 LEU A N 1
ATOM 1999 C CA . LEU A 1 255 ? 0.267 -5.563 -21.242 1.00 97.00 255 LEU A CA 1
ATOM 2000 C C . LEU A 1 255 ? -0.209 -6.338 -20.020 1.00 97.00 255 LEU A C 1
ATOM 2002 O O . LEU A 1 255 ? 0.115 -7.518 -19.876 1.00 97.00 255 LEU A O 1
ATOM 2006 N N . ALA A 1 256 ? -0.960 -5.695 -19.136 1.00 95.69 256 ALA A N 1
ATOM 2007 C CA . ALA A 1 256 ? -1.573 -6.388 -18.013 1.00 95.69 256 ALA A CA 1
ATOM 2008 C C . ALA A 1 256 ? -3.012 -5.935 -17.812 1.00 95.69 256 ALA A C 1
ATOM 2010 O O . ALA A 1 256 ? -3.380 -4.809 -18.136 1.00 95.69 256 ALA A O 1
ATOM 2011 N N . GLY A 1 257 ? -3.819 -6.832 -17.267 1.00 96.38 257 GLY A N 1
ATOM 2012 C CA . GLY A 1 257 ? -5.209 -6.569 -16.948 1.00 96.38 257 GLY A CA 1
ATOM 2013 C C . GLY A 1 257 ? -5.638 -7.349 -15.722 1.00 96.38 257 GLY A C 1
ATOM 2014 O O . GLY A 1 257 ? -5.140 -8.445 -15.450 1.00 96.38 257 GLY A O 1
ATOM 2015 N N . ARG A 1 258 ? -6.585 -6.783 -14.986 1.00 96.25 258 ARG A N 1
ATOM 2016 C CA . ARG A 1 258 ? -7.195 -7.390 -13.814 1.00 96.25 258 ARG A CA 1
ATOM 2017 C C . ARG A 1 258 ? -8.679 -7.075 -13.769 1.00 96.25 258 ARG A C 1
ATOM 2019 O O . ARG A 1 258 ? -9.100 -5.961 -14.058 1.00 96.25 258 ARG A O 1
ATOM 2026 N N . ILE A 1 259 ? -9.456 -8.064 -13.350 1.00 97.44 259 ILE A N 1
ATOM 2027 C CA . ILE A 1 259 ? -10.881 -7.946 -13.062 1.00 97.44 259 ILE A CA 1
ATOM 2028 C C . ILE A 1 259 ? -11.123 -8.504 -11.660 1.00 97.44 259 ILE A C 1
ATOM 2030 O O . ILE A 1 259 ? -10.585 -9.545 -11.282 1.00 97.44 259 ILE A O 1
ATOM 2034 N N . GLN A 1 260 ? -11.924 -7.791 -10.880 1.00 97.75 260 GLN A N 1
ATOM 2035 C CA . GLN A 1 260 ? -12.334 -8.146 -9.531 1.00 97.75 260 GLN A CA 1
ATOM 2036 C C . GLN A 1 260 ? -13.851 -8.059 -9.418 1.00 97.75 260 GLN A C 1
ATOM 2038 O O . GLN A 1 260 ? -14.457 -7.120 -9.933 1.00 97.75 260 GLN A O 1
ATOM 2043 N N . VAL A 1 261 ? -14.449 -9.005 -8.702 1.00 97.81 261 VAL A N 1
ATOM 2044 C CA . VAL A 1 261 ? -15.867 -9.000 -8.343 1.00 97.81 261 VAL A CA 1
ATOM 2045 C C . VAL A 1 261 ? -15.969 -9.180 -6.838 1.00 97.81 261 VAL A C 1
ATOM 2047 O O . VAL A 1 261 ? -15.551 -10.206 -6.305 1.00 97.81 261 VAL A O 1
ATOM 2050 N N . LEU A 1 262 ? -16.536 -8.186 -6.162 1.00 97.62 262 LEU A N 1
ATOM 2051 C CA . LEU A 1 262 ? -16.794 -8.216 -4.730 1.00 97.62 262 LEU A CA 1
ATOM 2052 C C . LEU A 1 262 ? -18.288 -8.381 -4.495 1.00 97.62 262 LEU A C 1
ATOM 2054 O O . LEU A 1 262 ? -19.079 -7.594 -5.010 1.00 97.62 262 LEU A O 1
ATOM 2058 N N . ALA A 1 263 ? -18.650 -9.371 -3.686 1.00 97.56 263 ALA A N 1
ATOM 2059 C CA . ALA A 1 263 ? -20.004 -9.597 -3.210 1.00 97.56 263 ALA A CA 1
ATOM 2060 C C . ALA A 1 263 ? -20.037 -9.591 -1.673 1.00 97.56 263 ALA A C 1
ATOM 2062 O O . ALA A 1 263 ? -19.433 -10.446 -1.025 1.00 97.56 263 ALA A O 1
ATOM 2063 N N . GLN A 1 264 ? -20.761 -8.643 -1.087 1.00 96.44 264 GLN A N 1
ATOM 2064 C CA . GLN A 1 264 ? -21.147 -8.631 0.318 1.00 96.44 264 GLN A CA 1
ATOM 2065 C C . GLN A 1 264 ? -22.407 -9.486 0.480 1.00 96.44 264 GLN A C 1
ATOM 2067 O O . GLN A 1 264 ? -23.499 -9.097 0.060 1.00 96.44 264 GLN A O 1
ATOM 2072 N N . ILE A 1 265 ? -22.256 -10.670 1.070 1.00 94.88 265 ILE A N 1
ATOM 2073 C CA . ILE A 1 265 ? -23.364 -11.616 1.243 1.00 94.88 265 ILE A CA 1
ATOM 2074 C C . ILE A 1 265 ? -24.232 -11.191 2.435 1.00 94.88 265 ILE A C 1
ATOM 2076 O O . ILE A 1 265 ? -25.458 -11.178 2.344 1.00 94.88 265 ILE A O 1
ATOM 2080 N N . ASN A 1 266 ? -23.592 -10.807 3.541 1.00 93.25 266 ASN A N 1
ATOM 2081 C CA . ASN A 1 266 ? -24.202 -10.253 4.755 1.00 93.25 266 ASN A CA 1
ATOM 2082 C C . ASN A 1 266 ? -23.151 -9.390 5.502 1.00 93.25 266 ASN A C 1
ATOM 2084 O O . ASN A 1 266 ? -22.019 -9.322 5.026 1.00 93.25 266 ASN A O 1
ATOM 2088 N N . PRO A 1 267 ? -23.460 -8.715 6.629 1.00 91.31 267 PRO A N 1
ATOM 2089 C CA . PRO A 1 267 ? -22.492 -7.851 7.325 1.00 91.31 267 PRO A CA 1
ATOM 2090 C C . PRO A 1 267 ? -21.182 -8.532 7.757 1.00 91.31 267 PRO A C 1
ATOM 2092 O O . PRO A 1 267 ? -20.160 -7.858 7.849 1.00 91.31 267 PRO A O 1
ATOM 2095 N N . ASP A 1 268 ? -21.192 -9.852 7.947 1.00 92.06 268 ASP A N 1
ATOM 2096 C CA . ASP A 1 268 ? -20.051 -10.617 8.465 1.00 92.06 268 ASP A CA 1
ATOM 2097 C C . ASP A 1 268 ? -19.296 -11.400 7.374 1.00 92.06 268 ASP A C 1
ATOM 2099 O O . ASP A 1 268 ? -18.196 -11.899 7.610 1.00 92.06 268 ASP A O 1
ATOM 2103 N N . LEU A 1 269 ? -19.867 -11.513 6.169 1.00 91.38 269 LEU A N 1
ATOM 2104 C CA . LEU A 1 269 ? -19.338 -12.315 5.068 1.00 91.38 269 LEU A CA 1
ATOM 2105 C C . LEU A 1 269 ? -19.282 -11.523 3.760 1.00 91.38 269 LEU A C 1
ATOM 2107 O O . LEU A 1 269 ? -20.308 -11.149 3.181 1.00 91.38 269 LEU A O 1
ATOM 2111 N N . SER A 1 270 ? -18.067 -11.387 3.234 1.00 94.62 270 SER A N 1
ATOM 2112 C CA . SER A 1 270 ? -17.796 -10.902 1.885 1.00 94.62 270 SER A CA 1
ATOM 2113 C C . SER A 1 270 ? -16.944 -11.897 1.100 1.00 94.62 270 SER A C 1
ATOM 2115 O O . SER A 1 270 ? -16.118 -12.624 1.652 1.00 94.62 270 SER A O 1
ATOM 2117 N N . VAL A 1 271 ? -17.168 -11.945 -0.210 1.00 96.06 271 VAL A N 1
ATOM 2118 C CA . VAL A 1 271 ? -16.442 -12.798 -1.152 1.00 96.06 271 VAL A CA 1
ATOM 2119 C C . VAL A 1 271 ? -15.863 -11.908 -2.242 1.00 96.06 271 VAL A C 1
ATOM 2121 O O . VAL A 1 271 ? -16.609 -11.215 -2.931 1.00 96.06 271 VAL A O 1
ATOM 2124 N N . ASN A 1 272 ? -14.539 -11.924 -2.404 1.00 95.38 272 ASN A N 1
ATOM 2125 C CA . ASN A 1 272 ? -13.847 -11.207 -3.473 1.00 95.38 272 ASN A CA 1
ATOM 2126 C C . ASN A 1 272 ? -13.171 -12.203 -4.420 1.00 95.38 272 ASN A C 1
ATOM 2128 O O . ASN A 1 272 ? -12.253 -12.918 -4.018 1.00 95.38 272 ASN A O 1
ATOM 2132 N N . LEU A 1 273 ? -13.609 -12.226 -5.677 1.00 96.19 273 LEU A N 1
ATOM 2133 C CA . LEU A 1 273 ? -13.000 -13.013 -6.743 1.00 96.19 273 LEU A CA 1
ATOM 2134 C C . LEU A 1 273 ? -12.124 -12.106 -7.605 1.00 96.19 273 LEU A C 1
ATOM 2136 O O . LEU A 1 273 ? -12.593 -11.094 -8.116 1.00 96.19 273 LEU A O 1
ATOM 2140 N N . THR A 1 274 ? -10.861 -12.480 -7.798 1.00 95.19 274 THR A N 1
ATOM 2141 C CA . THR A 1 274 ? -9.902 -11.725 -8.617 1.00 95.19 274 THR A CA 1
ATOM 2142 C C . THR A 1 274 ? -9.317 -12.608 -9.711 1.00 95.19 274 THR A C 1
ATOM 2144 O O . THR A 1 274 ? -8.857 -13.712 -9.434 1.00 95.19 274 THR A O 1
ATOM 2147 N N . ALA A 1 275 ? -9.279 -12.092 -10.937 1.00 95.88 275 ALA A N 1
ATOM 2148 C CA . ALA A 1 275 ? -8.579 -12.683 -12.072 1.00 95.88 275 ALA A CA 1
ATOM 2149 C C . ALA A 1 275 ? -7.648 -11.635 -12.689 1.00 95.88 275 ALA A C 1
ATOM 2151 O O . ALA A 1 275 ? -8.029 -10.475 -12.840 1.00 95.88 275 ALA A O 1
ATOM 2152 N N . PHE A 1 276 ? -6.425 -12.025 -13.041 1.00 94.94 276 PHE A N 1
ATOM 2153 C CA . PHE A 1 276 ? -5.463 -11.132 -13.681 1.00 94.94 276 PHE A CA 1
ATOM 2154 C C . PHE A 1 276 ? -4.605 -11.881 -14.697 1.00 94.94 276 PHE A C 1
ATOM 2156 O O . PHE A 1 276 ? -4.406 -13.090 -14.592 1.00 94.94 276 PHE A O 1
ATOM 2163 N N . SER A 1 277 ? -4.105 -11.147 -15.684 1.00 96.31 277 SER A N 1
ATOM 2164 C CA . SER A 1 277 ? -3.179 -11.635 -16.700 1.00 96.31 277 SER A CA 1
ATOM 2165 C C . SER A 1 277 ? -2.140 -10.559 -16.973 1.00 96.31 277 SER A C 1
ATOM 2167 O O . SER A 1 277 ? -2.466 -9.372 -17.022 1.00 96.31 277 SER A O 1
ATOM 2169 N N . GLN A 1 278 ? -0.890 -10.974 -17.140 1.00 95.06 278 GLN A N 1
ATOM 2170 C CA . GLN A 1 278 ? 0.199 -10.092 -17.522 1.00 95.06 278 GLN A CA 1
ATOM 2171 C C . GLN A 1 278 ? 1.052 -10.784 -18.573 1.00 95.06 278 GLN A C 1
ATOM 2173 O O . GLN A 1 278 ? 1.444 -11.938 -18.413 1.00 95.06 278 GLN A O 1
ATOM 2178 N N . ASN A 1 279 ? 1.360 -10.045 -19.631 1.00 96.31 279 ASN A N 1
ATOM 2179 C CA . ASN A 1 279 ? 2.297 -10.456 -20.650 1.00 96.31 279 ASN A CA 1
ATOM 2180 C C . ASN A 1 279 ? 3.361 -9.370 -20.830 1.00 96.31 279 ASN A C 1
ATOM 2182 O O . ASN A 1 279 ? 3.042 -8.204 -21.075 1.00 96.31 279 ASN A O 1
ATOM 2186 N N . ILE A 1 280 ? 4.622 -9.766 -20.675 1.00 91.44 280 ILE A N 1
ATOM 2187 C CA . ILE A 1 280 ? 5.784 -8.898 -20.825 1.00 91.44 280 ILE A CA 1
ATOM 2188 C C . ILE A 1 280 ? 6.656 -9.510 -21.911 1.00 91.44 280 ILE A C 1
ATOM 2190 O O . ILE A 1 280 ? 7.241 -10.574 -21.721 1.00 91.44 280 ILE A O 1
ATOM 2194 N N . HIS A 1 281 ? 6.762 -8.812 -23.035 1.00 91.19 281 HIS A N 1
ATOM 2195 C CA . HIS A 1 281 ? 7.727 -9.135 -24.075 1.00 91.19 281 HIS A CA 1
ATOM 2196 C C . HIS A 1 281 ? 8.871 -8.137 -23.982 1.00 91.19 281 HIS A C 1
ATOM 2198 O O . HIS A 1 281 ? 8.681 -6.952 -24.253 1.00 91.19 281 HIS A O 1
ATOM 2204 N N . GLY A 1 282 ? 10.041 -8.614 -23.571 1.00 86.50 282 GLY A N 1
ATOM 2205 C CA . GLY A 1 282 ? 11.272 -7.833 -23.517 1.00 86.50 282 GLY A CA 1
ATOM 2206 C C . GLY A 1 282 ? 12.316 -8.398 -24.470 1.00 86.50 282 GLY A C 1
ATOM 2207 O O . GLY A 1 282 ? 12.357 -9.609 -24.692 1.00 86.50 282 GLY A O 1
ATOM 2208 N N . ASN A 1 283 ? 13.162 -7.530 -25.018 1.00 81.81 283 ASN A N 1
ATOM 2209 C CA . ASN A 1 283 ? 14.284 -7.927 -25.854 1.00 81.81 283 ASN A CA 1
ATOM 2210 C C . ASN A 1 283 ? 15.619 -7.654 -25.148 1.00 81.81 283 ASN A C 1
ATOM 2212 O O . ASN A 1 283 ? 15.962 -6.510 -24.846 1.00 81.81 283 ASN A O 1
ATOM 2216 N N . GLY A 1 284 ? 16.396 -8.715 -24.934 1.00 67.81 284 GLY A N 1
ATOM 2217 C CA . GLY A 1 284 ? 17.718 -8.658 -24.320 1.00 67.81 284 GLY A CA 1
ATOM 2218 C C . GLY A 1 284 ? 17.713 -8.547 -22.792 1.00 67.81 284 GLY A C 1
ATOM 2219 O O . GLY A 1 284 ? 16.676 -8.489 -22.136 1.00 67.81 284 GLY A O 1
ATOM 2220 N N . LEU A 1 285 ? 18.915 -8.562 -22.218 1.00 61.66 285 LEU A N 1
ATOM 2221 C CA . LEU A 1 285 ? 19.135 -8.385 -20.785 1.00 61.66 285 LEU A CA 1
ATOM 2222 C C . LEU A 1 285 ? 19.359 -6.901 -20.477 1.00 61.66 285 LEU A C 1
ATOM 2224 O O . LEU A 1 285 ? 19.980 -6.185 -21.266 1.00 61.66 285 LEU A O 1
ATOM 2228 N N . ASN A 1 286 ? 18.905 -6.463 -19.301 1.00 60.03 286 ASN A N 1
ATOM 2229 C CA . ASN A 1 286 ? 19.088 -5.104 -18.781 1.00 60.03 286 ASN A CA 1
ATOM 2230 C C . ASN A 1 286 ? 20.523 -4.906 -18.236 1.00 60.03 286 ASN A C 1
ATOM 2232 O O . ASN A 1 286 ? 20.724 -4.562 -17.073 1.00 60.03 286 ASN A O 1
ATOM 2236 N N . VAL A 1 287 ? 21.531 -5.232 -19.051 1.00 60.88 287 VAL A N 1
ATOM 2237 C CA . VAL A 1 287 ? 22.958 -5.163 -18.701 1.00 60.88 287 VAL A CA 1
ATOM 2238 C C . VAL A 1 287 ? 23.754 -4.540 -19.847 1.00 60.88 287 VAL A C 1
ATOM 2240 O O . VAL A 1 287 ? 23.529 -4.862 -21.013 1.00 60.88 287 VAL A O 1
ATOM 2243 N N . ASP A 1 288 ? 24.684 -3.657 -19.491 1.00 61.44 288 ASP A N 1
ATOM 2244 C CA . ASP A 1 288 ? 25.632 -2.990 -20.386 1.00 61.44 288 ASP A CA 1
ATOM 2245 C C . ASP A 1 288 ? 27.052 -3.426 -19.990 1.00 61.44 288 ASP A C 1
ATOM 2247 O O . ASP A 1 288 ? 27.417 -3.381 -18.810 1.00 61.44 288 ASP A O 1
ATOM 2251 N N . PHE A 1 289 ? 27.843 -3.901 -20.951 1.00 66.06 289 PHE A N 1
ATOM 2252 C CA . PHE A 1 289 ? 29.218 -4.329 -20.699 1.00 66.06 289 PHE A CA 1
ATOM 2253 C C . PHE A 1 289 ? 30.139 -3.137 -20.914 1.00 66.06 289 PHE A C 1
ATOM 2255 O O . PHE A 1 289 ? 30.182 -2.596 -22.013 1.00 66.06 289 PHE A O 1
ATOM 2262 N N . ARG A 1 290 ? 30.909 -2.748 -19.891 1.00 67.12 290 ARG A N 1
ATOM 2263 C CA . ARG A 1 290 ? 31.850 -1.618 -19.956 1.00 67.12 290 ARG A CA 1
ATOM 2264 C C . ARG A 1 290 ? 33.292 -2.066 -19.786 1.00 67.12 290 ARG A C 1
ATOM 2266 O O . ARG A 1 290 ? 33.590 -2.961 -18.997 1.00 67.12 290 ARG A O 1
ATOM 2273 N N . ASN A 1 291 ? 34.189 -1.434 -20.532 1.00 71.44 291 ASN A N 1
ATOM 2274 C CA . ASN A 1 291 ? 35.619 -1.615 -20.381 1.00 71.44 291 ASN A CA 1
ATOM 2275 C C . ASN A 1 291 ? 36.032 -1.058 -19.013 1.00 71.44 291 ASN A C 1
ATOM 2277 O O . ASN A 1 291 ? 35.846 0.124 -18.729 1.00 71.44 291 ASN A O 1
ATOM 2281 N N . ILE A 1 292 ? 36.597 -1.918 -18.169 1.00 72.88 292 ILE A N 1
ATOM 2282 C CA . ILE A 1 292 ? 36.936 -1.598 -16.776 1.00 72.88 292 ILE A CA 1
ATOM 2283 C C . ILE A 1 292 ? 37.984 -0.473 -16.679 1.00 72.88 292 ILE A C 1
ATOM 2285 O O . ILE A 1 292 ? 37.981 0.273 -15.705 1.00 72.88 292 ILE A O 1
ATOM 2289 N N . ALA A 1 293 ? 38.853 -0.318 -17.684 1.00 76.94 293 ALA A N 1
ATOM 2290 C CA . ALA A 1 293 ? 39.907 0.695 -17.687 1.00 76.94 293 ALA A CA 1
ATOM 2291 C C . ALA A 1 293 ? 39.430 2.069 -18.189 1.00 76.94 293 ALA A C 1
ATOM 2293 O O . ALA A 1 293 ? 39.919 3.091 -17.716 1.00 76.94 293 ALA A O 1
ATOM 2294 N N . THR A 1 294 ? 38.493 2.112 -19.143 1.00 78.75 294 THR A N 1
ATOM 2295 C CA . THR A 1 294 ? 38.054 3.367 -19.787 1.00 78.75 294 THR A CA 1
ATOM 2296 C C . THR A 1 294 ? 36.645 3.810 -19.387 1.00 78.75 294 THR A C 1
ATOM 2298 O O . THR A 1 294 ? 36.257 4.938 -19.682 1.00 78.75 294 THR A O 1
ATOM 2301 N N . GLY A 1 295 ? 35.857 2.939 -18.746 1.00 71.38 295 GLY A N 1
ATOM 2302 C CA . GLY A 1 295 ? 34.453 3.180 -18.388 1.00 71.38 295 GLY A CA 1
ATOM 2303 C C . GLY A 1 295 ? 33.490 3.254 -19.581 1.00 71.38 295 GLY A C 1
ATOM 2304 O O . GLY A 1 295 ? 32.284 3.441 -19.384 1.00 71.38 295 GLY A O 1
ATOM 2305 N N . GLN A 1 296 ? 34.014 3.105 -20.801 1.00 74.69 296 GLN A N 1
ATOM 2306 C CA . GLN A 1 296 ? 33.257 3.124 -22.050 1.00 74.69 296 GLN A CA 1
ATOM 2307 C C . GLN A 1 296 ? 32.578 1.771 -22.299 1.00 74.69 296 GLN A C 1
ATOM 2309 O O . GLN A 1 296 ? 33.095 0.754 -21.825 1.00 74.69 296 GLN A O 1
ATOM 2314 N N . PRO A 1 297 ? 31.451 1.722 -23.030 1.00 64.56 297 PRO A N 1
ATOM 2315 C CA . PRO A 1 297 ? 30.859 0.467 -23.488 1.00 64.56 297 PRO A CA 1
ATOM 2316 C C . PRO A 1 297 ? 31.894 -0.396 -24.229 1.00 64.56 297 PRO A C 1
ATOM 2318 O O . PRO A 1 297 ? 32.713 0.107 -24.992 1.00 64.56 297 PRO A O 1
ATOM 2321 N N . VAL A 1 298 ? 31.901 -1.707 -23.974 1.00 67.38 298 VAL A N 1
ATOM 2322 C CA . VAL A 1 298 ? 32.770 -2.676 -24.677 1.00 67.38 298 VAL A CA 1
ATOM 2323 C C . VAL A 1 298 ? 32.300 -2.861 -26.121 1.00 67.38 298 VAL A C 1
ATOM 2325 O O . VAL A 1 298 ? 33.097 -3.190 -26.995 1.00 67.38 298 VAL A O 1
ATOM 2328 N N . PHE A 1 299 ? 31.009 -2.633 -26.366 1.00 59.44 299 PHE A N 1
ATOM 2329 C CA . PHE A 1 299 ? 30.362 -2.763 -27.662 1.00 59.44 299 PHE A CA 1
ATOM 2330 C C . PHE A 1 299 ? 29.479 -1.533 -27.897 1.00 59.44 299 PHE A C 1
ATOM 2332 O O . PHE A 1 299 ? 28.417 -1.419 -27.288 1.00 59.44 299 PHE A O 1
ATOM 2339 N N . GLY A 1 300 ? 29.944 -0.619 -28.754 1.00 51.50 300 GLY A N 1
ATOM 2340 C CA . GLY A 1 300 ? 29.313 0.675 -29.037 1.00 51.50 300 GLY A CA 1
ATOM 2341 C C . GLY A 1 300 ? 30.338 1.792 -29.064 1.00 51.50 300 GLY A C 1
ATOM 2342 O O . GLY A 1 300 ? 30.642 2.308 -27.969 1.00 51.50 300 GLY A O 1
#